Protein AF-0000000067995158 (afdb_homodimer)

Secondary structure (DSSP, 8-state):
----EEEEES-PPPHHHHHHHHHHTT-HHHHTSGGGHHHHHHTSSEEEEEEETTT--EEEEEEEEE-SSSEEEEEEEEE-GGGTTSSHHHHHHHHHHHHTTT-SEEEEEEE--GGGHHHHHHHHHTT-EEGGGGTEEEEEEE---/----EEEEES-PPPHHHHHHHHHHTT-HHHHTSGGGHHHHHHTSSEEEEEEETTT--EEEEEEEEE-SSSEEEEEEEEE-GGGTTSSHHHHHHHHHHHHTTT-SEEEEEEE--GGGHHHHHHHHHTT-EEGGGGTEEEEEEE---

Structure (mmCIF, N/CA/C/O backbone):
data_AF-0000000067995158-model_v1
#
loop_
_entity.id
_entity.type
_entity.pdbx_description
1 polymer 'N-acetyltransferase domain-containing protein'
#
loop_
_atom_site.group_PDB
_atom_site.id
_atom_site.type_symbol
_atom_site.label_atom_id
_atom_site.label_alt_id
_atom_site.label_comp_id
_atom_site.label_asym_id
_atom_site.label_entity_id
_atom_site.label_seq_id
_atom_site.pdbx_PDB_ins_code
_atom_site.Cartn_x
_atom_site.Cartn_y
_atom_site.Cartn_z
_atom_site.occupancy
_atom_site.B_iso_or_equiv
_atom_site.auth_seq_id
_atom_site.auth_comp_id
_atom_site.auth_asym_id
_atom_site.auth_atom_id
_atom_site.pdbx_PDB_model_num
ATOM 1 N N . MET A 1 1 ? -10.867 32.781 14.477 1 52.03 1 MET A N 1
ATOM 2 C CA . MET A 1 1 ? -10.844 33.219 13.086 1 52.03 1 MET A CA 1
ATOM 3 C C . MET A 1 1 ? -10.789 32.031 12.148 1 52.03 1 MET A C 1
ATOM 5 O O . MET A 1 1 ? -10.164 31 12.469 1 52.03 1 MET A O 1
ATOM 9 N N . ASN A 1 2 ? -11.719 31.734 11.227 1 70.12 2 ASN A N 1
ATOM 10 C CA . ASN A 1 2 ? -11.883 30.625 10.297 1 70.12 2 ASN A CA 1
ATOM 11 C C . ASN A 1 2 ? -10.672 30.469 9.383 1 70.12 2 ASN A C 1
ATOM 13 O O . ASN A 1 2 ? -10.445 31.297 8.508 1 70.12 2 ASN A O 1
ATOM 17 N N . THR A 1 3 ? -9.555 29.812 9.875 1 87.75 3 THR A N 1
ATOM 18 C CA . THR A 1 3 ? -8.359 29.625 9.047 1 87.75 3 THR A CA 1
ATOM 19 C C . THR A 1 3 ? -8.742 29.109 7.668 1 87.75 3 THR A C 1
ATOM 21 O O . THR A 1 3 ? -9.555 28.188 7.543 1 87.75 3 THR A O 1
A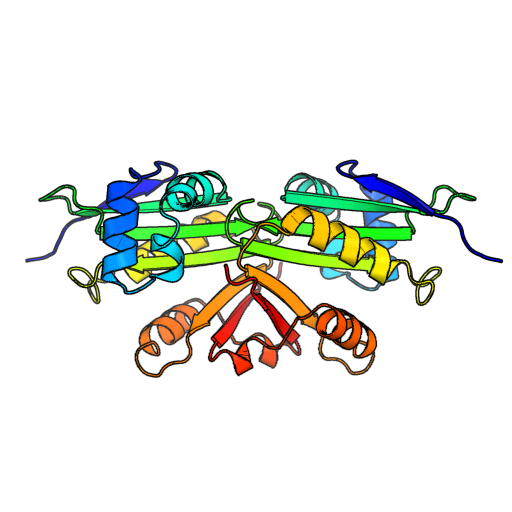TOM 24 N N . ALA A 1 4 ? -8.312 29.938 6.68 1 94.94 4 ALA A N 1
ATOM 25 C CA . ALA A 1 4 ? -8.578 29.562 5.297 1 94.94 4 ALA A CA 1
ATOM 26 C C . ALA A 1 4 ? -7.375 28.844 4.688 1 94.94 4 ALA A C 1
ATOM 28 O O . ALA A 1 4 ? -6.227 29.156 5.012 1 94.94 4 ALA A O 1
ATOM 29 N N . PHE A 1 5 ? -7.695 27.859 3.84 1 97.19 5 PHE A N 1
ATOM 30 C CA . PHE A 1 5 ? -6.637 27.047 3.25 1 97.19 5 PHE A CA 1
ATOM 31 C C . PHE A 1 5 ? -6.766 27.016 1.732 1 97.19 5 PHE A C 1
ATOM 33 O O . PHE A 1 5 ? -7.875 27.094 1.196 1 97.19 5 PHE A O 1
ATOM 40 N N . THR A 1 6 ? -5.668 26.938 1.057 1 97.69 6 THR A N 1
ATOM 41 C CA . THR A 1 6 ? -5.602 26.609 -0.365 1 97.69 6 THR A CA 1
ATOM 42 C C . THR A 1 6 ? -5.055 25.203 -0.577 1 97.69 6 THR A C 1
ATOM 44 O O . THR A 1 6 ? -4.078 24.812 0.063 1 97.69 6 THR A O 1
ATOM 47 N N . PHE A 1 7 ? -5.727 24.484 -1.508 1 98.06 7 PHE A N 1
ATOM 48 C CA . PHE A 1 7 ? -5.344 23.094 -1.748 1 98.06 7 PHE A CA 1
ATOM 49 C C . PHE A 1 7 ? -4.691 22.938 -3.117 1 98.06 7 PHE A C 1
ATOM 51 O O . PHE A 1 7 ? -5.086 23.609 -4.074 1 98.06 7 PHE A O 1
ATOM 58 N N . SER A 1 8 ? -3.691 22.125 -3.203 1 98 8 SER A N 1
ATOM 59 C CA . SER A 1 8 ? -3.084 21.75 -4.477 1 98 8 SER A CA 1
ATOM 60 C C . SER A 1 8 ? -2.85 20.25 -4.555 1 98 8 SER A C 1
ATOM 62 O O . SER A 1 8 ? -2.666 19.578 -3.529 1 98 8 SER A O 1
ATOM 64 N N . VAL A 1 9 ? -2.904 19.719 -5.789 1 97.88 9 VAL A N 1
ATOM 65 C CA . VAL A 1 9 ? -2.662 18.312 -6.051 1 97.88 9 VAL A CA 1
ATOM 66 C C . VAL A 1 9 ? -1.44 18.156 -6.953 1 97.88 9 VAL A C 1
ATOM 68 O O . VAL A 1 9 ? -1.33 18.828 -7.98 1 97.88 9 VAL A O 1
ATOM 71 N N . GLY A 1 10 ? -0.584 17.328 -6.48 1 96.56 10 GLY A N 1
ATOM 72 C CA . GLY A 1 10 ? 0.548 16.969 -7.324 1 96.56 10 GLY A CA 1
ATOM 73 C C . GLY A 1 10 ? 1.729 17.906 -7.156 1 96.56 10 GLY A C 1
ATOM 74 O O . GLY A 1 10 ? 2.807 17.656 -7.703 1 96.56 10 GLY A O 1
ATOM 75 N N . LEU A 1 11 ? 1.548 19.016 -6.449 1 96.56 11 LEU A N 1
ATOM 76 C CA . LEU A 1 11 ? 2.648 19.938 -6.188 1 96.56 11 LEU A CA 1
ATOM 77 C C . LEU A 1 11 ? 3.418 19.516 -4.938 1 96.56 11 LEU A C 1
ATOM 79 O O . LEU A 1 11 ? 2.906 19.641 -3.822 1 96.56 11 LEU A O 1
ATOM 83 N N . VAL A 1 12 ? 4.656 19.141 -5.137 1 98.44 12 VAL A N 1
ATOM 84 C CA . VAL A 1 12 ? 5.457 18.609 -4.039 1 98.44 12 VAL A CA 1
ATOM 85 C C . VAL A 1 12 ? 6.113 19.766 -3.271 1 98.44 12 VAL A C 1
ATOM 87 O O . VAL A 1 12 ? 6.824 20.578 -3.857 1 98.44 12 VAL A O 1
ATOM 90 N N . PRO A 1 13 ? 5.852 19.875 -1.996 1 98.5 13 PRO A N 1
ATOM 91 C CA . PRO A 1 13 ? 6.523 20.906 -1.199 1 98.5 13 PRO A CA 1
ATOM 92 C C . PRO A 1 13 ? 8.039 20.766 -1.198 1 98.5 13 PRO A C 1
ATOM 94 O O . PRO A 1 13 ? 8.562 19.703 -1.586 1 98.5 13 PRO A O 1
ATOM 97 N N . SER A 1 14 ? 8.711 21.797 -0.718 1 98.12 14 SER A N 1
ATOM 98 C CA . SER A 1 14 ? 10.164 21.719 -0.571 1 98.12 14 SER A CA 1
ATOM 99 C C . SER A 1 14 ? 10.555 20.75 0.536 1 98.12 14 SER A C 1
ATOM 101 O O . SER A 1 14 ? 9.734 20.406 1.392 1 98.12 14 SER A O 1
ATOM 103 N N . GLN A 1 15 ? 11.812 20.344 0.469 1 98.31 15 GLN A N 1
ATOM 104 C CA . GLN A 1 15 ? 12.305 19.438 1.502 1 98.31 15 GLN A CA 1
ATOM 105 C C . GLN A 1 15 ? 12.148 20.047 2.891 1 98.31 15 GLN A C 1
ATOM 107 O O . GLN A 1 15 ? 11.703 19.375 3.824 1 98.31 15 GLN A O 1
ATOM 112 N N . GLN A 1 16 ? 12.508 21.297 3.059 1 98.19 16 GLN A N 1
ATOM 113 C CA . GLN A 1 16 ? 12.445 21.938 4.363 1 98.19 16 GLN A CA 1
ATOM 114 C C . GLN A 1 16 ? 11.008 22.016 4.867 1 98.19 16 GLN A C 1
ATOM 116 O O . GLN A 1 16 ? 10.75 21.812 6.055 1 98.19 16 GLN A O 1
ATOM 121 N N . GLU A 1 17 ? 10.078 22.359 4.008 1 98.38 17 GLU A N 1
ATOM 122 C CA . GLU A 1 17 ? 8.672 22.391 4.402 1 98.38 17 GLU A CA 1
ATOM 123 C C . GLU A 1 17 ? 8.211 21.031 4.914 1 98.38 17 GLU A C 1
ATOM 125 O O . GLU A 1 17 ? 7.473 20.953 5.898 1 98.38 17 GLU A O 1
ATOM 130 N N . LEU A 1 18 ? 8.633 20.016 4.227 1 98.5 18 LEU A N 1
ATOM 131 C CA . LEU A 1 18 ? 8.258 18.672 4.625 1 98.5 18 LEU A CA 1
ATOM 132 C C . LEU A 1 18 ? 8.898 18.297 5.961 1 98.5 18 LEU A C 1
ATOM 134 O O . LEU A 1 18 ? 8.234 17.734 6.832 1 98.5 18 LEU A O 1
ATOM 138 N N . VAL A 1 19 ? 10.172 18.578 6.109 1 98.06 19 VAL A N 1
ATOM 139 C CA . VAL A 1 19 ? 10.844 18.328 7.379 1 98.06 19 VAL A CA 1
ATOM 140 C C . VAL A 1 19 ? 10.094 19.016 8.508 1 98.06 19 VAL A C 1
ATOM 142 O O . VAL A 1 19 ? 9.828 18.422 9.547 1 98.06 19 VAL A O 1
ATOM 145 N N . ASP A 1 20 ? 9.727 20.25 8.32 1 98 20 ASP A N 1
ATOM 146 C CA . ASP A 1 20 ? 9.023 21.031 9.336 1 98 20 ASP A CA 1
ATOM 147 C C . ASP A 1 20 ? 7.684 20.391 9.688 1 98 20 ASP A C 1
ATOM 149 O O . ASP A 1 20 ? 7.34 20.25 10.867 1 98 20 ASP A O 1
ATOM 153 N N . LEU A 1 21 ? 6.918 20.016 8.711 1 98.06 21 LEU A N 1
ATOM 154 C CA . LEU A 1 21 ? 5.598 19.438 8.938 1 98.06 21 LEU A CA 1
ATOM 155 C C . LEU A 1 21 ? 5.711 18.094 9.664 1 98.06 21 LEU A C 1
ATOM 157 O O . LEU A 1 21 ? 5.059 17.891 10.688 1 98.06 21 LEU A O 1
ATOM 161 N N . TYR A 1 22 ? 6.547 17.203 9.164 1 97.25 22 TYR A N 1
ATOM 162 C CA . TYR A 1 22 ? 6.688 15.883 9.766 1 97.25 22 TYR A CA 1
ATOM 163 C C . TYR A 1 22 ? 7.258 15.984 11.18 1 97.25 22 TYR A C 1
ATOM 165 O O . TYR A 1 22 ? 6.863 15.234 12.07 1 97.25 22 TYR A O 1
ATOM 173 N N . THR A 1 23 ? 8.195 16.906 11.391 1 96.88 23 THR A N 1
ATOM 174 C CA . THR A 1 23 ? 8.734 17.141 12.727 1 96.88 23 THR A CA 1
ATOM 175 C C . THR A 1 23 ? 7.633 17.609 13.672 1 96.88 23 THR A C 1
ATOM 177 O O . THR A 1 23 ? 7.57 17.188 14.828 1 96.88 23 THR A O 1
ATOM 180 N N . SER A 1 24 ? 6.777 18.453 13.195 1 96.19 24 SER A N 1
ATOM 181 C CA . SER A 1 24 ? 5.734 19.062 14.023 1 96.19 24 SER A CA 1
ATOM 182 C C . SER A 1 24 ? 4.812 18 14.609 1 96.19 24 SER A C 1
ATOM 184 O O . SER A 1 24 ? 4.18 18.219 15.648 1 96.19 24 SER A O 1
ATOM 186 N N . VAL A 1 25 ? 4.668 16.859 13.953 1 93.12 25 VAL A N 1
ATOM 187 C CA . VAL A 1 25 ? 3.775 15.805 14.438 1 93.12 25 VAL A CA 1
ATOM 188 C C . VAL A 1 25 ? 4.59 14.68 15.07 1 93.12 25 VAL A C 1
ATOM 190 O O . VAL A 1 25 ? 4.055 13.617 15.383 1 93.12 25 VAL A O 1
ATOM 193 N N . GLY A 1 26 ? 5.879 14.797 15.148 1 91.88 26 GLY A N 1
ATOM 194 C CA . GLY A 1 26 ? 6.742 13.875 15.859 1 91.88 26 GLY A CA 1
ATOM 195 C C . GLY A 1 26 ? 7.145 12.664 15.031 1 91.88 26 GLY A C 1
ATOM 196 O O . GLY A 1 26 ? 7.461 11.609 15.578 1 91.88 26 GLY A O 1
ATOM 197 N N . TRP A 1 27 ? 7.094 12.719 13.773 1 90.81 27 TRP A N 1
ATOM 198 C CA . TRP A 1 27 ? 7.43 11.602 12.898 1 90.81 27 TRP A CA 1
ATOM 199 C C . TRP A 1 27 ? 8.906 11.609 12.531 1 90.81 27 TRP A C 1
ATOM 201 O O . TRP A 1 27 ? 9.266 11.703 11.359 1 90.81 27 TRP A O 1
ATOM 211 N N . SER A 1 28 ? 9.742 11.359 13.453 1 88.5 28 SER A N 1
A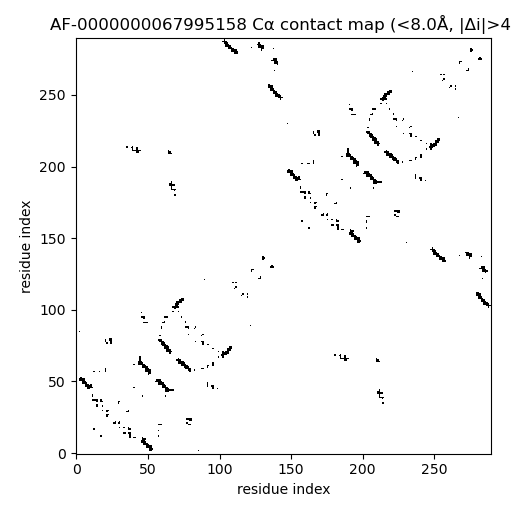TOM 212 C CA . SER A 1 28 ? 11.195 11.508 13.375 1 88.5 28 SER A CA 1
ATOM 213 C C . SER A 1 28 ? 11.805 10.438 12.469 1 88.5 28 SER A C 1
ATOM 215 O O . SER A 1 28 ? 12.859 10.648 11.875 1 88.5 28 SER A O 1
ATOM 217 N N . ALA A 1 29 ? 11.164 9.312 12.43 1 82.94 29 ALA A N 1
ATOM 218 C CA . ALA A 1 29 ? 11.664 8.273 11.531 1 82.94 29 ALA A CA 1
ATOM 219 C C . ALA A 1 29 ? 11.812 8.805 10.102 1 82.94 29 ALA A C 1
ATOM 221 O O . ALA A 1 29 ? 12.711 8.391 9.367 1 82.94 29 ALA A O 1
ATOM 222 N N . TYR A 1 30 ? 10.922 9.695 9.742 1 88.69 30 TYR A N 1
ATOM 223 C CA . TYR A 1 30 ? 10.969 10.328 8.43 1 88.69 30 TYR A CA 1
ATOM 224 C C . TYR A 1 30 ? 12.023 11.438 8.398 1 88.69 30 TYR A C 1
ATOM 226 O O . TYR A 1 30 ? 12.805 11.523 7.453 1 88.69 30 TYR A O 1
ATOM 234 N N . THR A 1 31 ? 12.07 12.188 9.391 1 92.12 31 THR A N 1
ATOM 235 C CA . THR A 1 31 ? 12.891 13.391 9.352 1 92.12 31 THR A CA 1
ATOM 236 C C . THR A 1 31 ? 14.359 13.062 9.625 1 92.12 31 THR A C 1
ATOM 238 O O . THR A 1 31 ? 15.242 13.875 9.359 1 92.12 31 THR A O 1
ATOM 241 N N . ASN A 1 32 ? 14.617 11.859 10.102 1 90.94 32 ASN A N 1
ATOM 242 C CA . ASN A 1 32 ? 15.992 11.383 10.227 1 90.94 32 ASN A CA 1
ATOM 243 C C . ASN A 1 32 ? 16.625 11.148 8.859 1 90.94 32 ASN A C 1
ATOM 245 O O . ASN A 1 32 ? 17.859 11.062 8.75 1 90.94 32 ASN A O 1
ATOM 249 N N . HIS A 1 33 ? 15.891 11.086 7.82 1 91.31 33 HIS A N 1
ATOM 250 C CA . HIS A 1 33 ? 16.344 10.969 6.438 1 91.31 33 HIS A CA 1
ATOM 251 C C . HIS A 1 33 ? 15.633 11.977 5.539 1 91.31 33 HIS A C 1
ATOM 253 O O . HIS A 1 33 ? 14.906 11.594 4.625 1 91.31 33 HIS A O 1
ATOM 259 N N . PRO A 1 34 ? 15.922 13.219 5.793 1 94.88 34 PRO A N 1
ATOM 260 C CA . PRO A 1 34 ? 15.18 14.281 5.109 1 94.88 34 PRO A CA 1
ATOM 261 C C . PRO A 1 34 ? 15.289 14.203 3.59 1 94.88 34 PRO A C 1
ATOM 263 O O . PRO A 1 34 ? 14.391 14.656 2.875 1 94.88 34 PRO A O 1
ATOM 266 N N . GLU A 1 35 ? 16.391 13.539 3.098 1 95.12 35 GLU A N 1
ATOM 267 C CA . GLU A 1 35 ? 16.609 13.445 1.656 1 95.12 35 GLU A CA 1
ATOM 268 C C . GLU A 1 35 ? 15.562 12.562 0.997 1 95.12 35 GLU A C 1
ATOM 270 O O . GLU A 1 35 ? 15.367 12.617 -0.218 1 95.12 35 GLU A O 1
ATOM 275 N N . ALA A 1 36 ? 14.852 11.781 1.743 1 94.56 36 ALA A N 1
ATOM 276 C CA . ALA A 1 36 ? 13.867 10.836 1.21 1 94.56 36 ALA A CA 1
ATOM 277 C C . ALA A 1 36 ? 12.492 11.492 1.085 1 94.56 36 ALA A C 1
ATOM 279 O O . ALA A 1 36 ? 11.617 10.977 0.39 1 94.56 36 ALA A O 1
ATOM 280 N N . LEU A 1 37 ? 12.258 12.625 1.705 1 97 37 LEU A N 1
ATOM 281 C CA . LEU A 1 37 ? 10.922 13.188 1.865 1 97 37 LEU A CA 1
ATOM 282 C C . LEU A 1 37 ? 10.367 13.656 0.527 1 97 37 LEU A C 1
ATOM 284 O O . LEU A 1 37 ? 9.219 13.359 0.183 1 97 37 LEU A O 1
ATOM 288 N N . VAL A 1 38 ? 11.133 14.383 -0.221 1 97.94 38 VAL A N 1
ATOM 289 C CA . VAL A 1 38 ? 10.648 14.859 -1.512 1 97.94 38 VAL A CA 1
ATOM 290 C C . VAL A 1 38 ? 10.438 13.68 -2.459 1 97.94 38 VAL A C 1
ATOM 292 O O . VAL A 1 38 ? 9.375 13.547 -3.062 1 97.94 38 VAL A O 1
ATOM 295 N N . PRO A 1 39 ? 11.414 12.719 -2.535 1 96.69 39 PRO A N 1
ATOM 296 C CA . PRO A 1 39 ? 11.227 11.578 -3.432 1 96.69 39 PRO A CA 1
ATOM 297 C C . PRO A 1 39 ? 10.023 10.727 -3.051 1 96.69 39 PRO A C 1
ATOM 299 O O . PRO A 1 39 ? 9.328 10.203 -3.926 1 96.69 39 PRO A O 1
ATOM 302 N N . MET A 1 40 ? 9.766 10.539 -1.788 1 96.12 40 MET A N 1
ATOM 303 C CA . MET A 1 40 ? 8.625 9.711 -1.414 1 96.12 40 MET A CA 1
ATOM 304 C C . MET A 1 40 ? 7.312 10.375 -1.816 1 96.12 40 MET A C 1
ATOM 306 O O . MET A 1 40 ? 6.363 9.703 -2.215 1 96.12 40 MET A O 1
ATOM 310 N N . CYS A 1 41 ? 7.27 11.711 -1.716 1 97.75 41 CYS A N 1
ATOM 311 C CA . CYS A 1 41 ? 6.09 12.453 -2.146 1 97.75 41 CYS A CA 1
ATOM 312 C C . CYS A 1 41 ? 5.93 12.391 -3.66 1 97.75 41 CYS A C 1
ATOM 314 O O . CYS A 1 41 ? 4.824 12.172 -4.16 1 97.75 41 CYS A O 1
ATOM 316 N N . THR A 1 42 ? 7.031 12.531 -4.363 1 97.25 42 THR A N 1
ATOM 317 C CA . THR A 1 42 ? 7.027 12.477 -5.82 1 97.25 42 THR A CA 1
ATOM 318 C C . THR A 1 42 ? 6.609 11.094 -6.309 1 97.25 42 THR A C 1
ATOM 320 O O . THR A 1 42 ? 5.91 10.969 -7.316 1 97.25 42 THR A O 1
ATOM 323 N N . GLY A 1 43 ? 7.027 10.062 -5.605 1 95.56 43 GLY A N 1
ATOM 324 C CA . GLY A 1 43 ? 6.754 8.688 -5.992 1 95.56 43 GLY A CA 1
ATOM 325 C C . GLY A 1 43 ? 5.371 8.219 -5.586 1 95.56 43 GLY A C 1
ATOM 326 O O . GLY A 1 43 ? 4.984 7.086 -5.875 1 95.56 43 GLY A O 1
ATOM 327 N N . SER A 1 44 ? 4.594 9.086 -4.98 1 96.69 44 SER A N 1
ATOM 328 C CA . SER A 1 44 ? 3.234 8.742 -4.574 1 96.69 44 SER A CA 1
ATOM 329 C C . SER A 1 44 ? 2.279 8.758 -5.766 1 96.69 44 SER A C 1
ATOM 331 O O . SER A 1 44 ? 2.494 9.5 -6.727 1 96.69 44 SER A O 1
ATOM 333 N N . LEU A 1 45 ? 1.275 7.91 -5.738 1 95.75 45 LEU A N 1
ATOM 334 C CA . LEU A 1 45 ? 0.215 7.914 -6.738 1 95.75 45 LEU A CA 1
ATOM 335 C C . LEU A 1 45 ? -0.614 9.188 -6.652 1 95.75 45 LEU A C 1
ATOM 337 O O . LEU A 1 45 ? -1.068 9.711 -7.676 1 95.75 45 LEU A O 1
ATOM 341 N N . TYR A 1 46 ? -0.85 9.641 -5.484 1 97.19 46 TYR A N 1
ATOM 342 C CA . TYR A 1 46 ? -1.631 10.844 -5.203 1 97.19 46 TYR A CA 1
ATOM 343 C C . TYR A 1 46 ? -1.006 11.648 -4.066 1 97.19 46 TYR A C 1
ATOM 345 O O . TYR A 1 46 ? -0.557 11.078 -3.07 1 97.19 46 TYR A O 1
ATOM 353 N N . LEU A 1 47 ? -0.902 12.93 -4.238 1 98.5 47 LEU A N 1
ATOM 354 C CA . LEU A 1 47 ? -0.458 13.867 -3.211 1 98.5 47 LEU A CA 1
ATOM 355 C C . LEU A 1 47 ? -1.301 15.133 -3.23 1 98.5 47 LEU A C 1
ATOM 357 O O . LEU A 1 47 ? -1.427 15.781 -4.27 1 98.5 47 LEU A O 1
ATOM 361 N N . ALA A 1 48 ? -1.914 15.438 -2.141 1 98.56 48 ALA A N 1
ATOM 362 C CA . ALA A 1 48 ? -2.572 16.734 -1.945 1 98.56 48 ALA A CA 1
ATOM 363 C C . ALA A 1 48 ? -2.004 17.453 -0.731 1 98.56 48 ALA A C 1
ATOM 365 O O . ALA A 1 48 ? -1.713 16.828 0.293 1 98.56 48 ALA A O 1
ATOM 366 N N . VAL A 1 49 ? -1.825 18.734 -0.89 1 98.56 49 VAL A N 1
ATOM 367 C CA . VAL A 1 49 ? -1.302 19.531 0.212 1 98.56 49 VAL A CA 1
ATOM 368 C C . VAL A 1 49 ? -2.227 20.719 0.472 1 98.56 49 VAL A C 1
ATOM 370 O O . VAL A 1 49 ? -2.955 21.156 -0.423 1 98.56 49 VAL A O 1
ATOM 373 N N . ALA A 1 50 ? -2.254 21.125 1.697 1 98.5 50 ALA A N 1
ATOM 374 C CA . ALA A 1 50 ? -2.977 22.328 2.119 1 98.5 50 ALA A CA 1
ATOM 375 C C . ALA A 1 50 ? -2.02 23.375 2.68 1 98.5 50 ALA A C 1
ATOM 377 O O . ALA A 1 50 ? -1.152 23.047 3.498 1 98.5 50 ALA A O 1
ATOM 378 N N . ARG A 1 51 ? -2.182 24.594 2.246 1 98.25 51 ARG A N 1
ATOM 379 C CA . ARG A 1 51 ? -1.434 25.719 2.775 1 98.25 51 ARG A CA 1
ATOM 380 C C . ARG A 1 51 ? -2.371 26.75 3.395 1 98.25 51 ARG A C 1
ATOM 382 O O . ARG A 1 51 ? -3.451 27.016 2.861 1 98.25 51 ARG A O 1
ATOM 389 N N . GLU A 1 52 ? -1.91 27.25 4.477 1 97.56 52 GLU A N 1
ATOM 390 C CA . GLU A 1 52 ? -2.66 28.344 5.074 1 97.56 52 GLU A CA 1
ATOM 391 C C . GLU A 1 52 ? -2.639 29.578 4.18 1 97.56 52 GLU A C 1
ATOM 393 O O . GLU A 1 52 ? -1.571 30.031 3.75 1 97.56 52 GLU A O 1
ATOM 398 N N . ASP A 1 53 ? -3.824 30.188 3.996 1 96.44 53 ASP A N 1
ATOM 399 C CA . ASP A 1 53 ? -3.93 31.312 3.064 1 96.44 53 ASP A CA 1
ATOM 400 C C . ASP A 1 53 ? -3.113 32.5 3.547 1 96.44 53 ASP A C 1
ATOM 402 O O . ASP A 1 53 ? -2.412 33.156 2.76 1 96.44 53 ASP A O 1
ATOM 406 N N . ALA A 1 54 ? -3.178 32.75 4.777 1 95.56 54 ALA A N 1
ATOM 407 C CA . ALA A 1 54 ? -2.604 33.969 5.34 1 95.56 54 ALA A CA 1
ATOM 408 C C . ALA A 1 54 ? -1.079 33.938 5.305 1 95.56 54 ALA A C 1
ATOM 410 O O . ALA A 1 54 ? -0.428 34.938 5.086 1 95.56 54 ALA A O 1
ATOM 411 N N . THR A 1 55 ? -0.411 32.812 5.438 1 95.56 55 THR A N 1
ATOM 412 C CA . THR A 1 55 ? 1.029 32.719 5.652 1 95.56 55 THR A CA 1
ATOM 413 C C . THR A 1 55 ? 1.697 31.906 4.543 1 95.56 55 THR A C 1
ATOM 415 O O . THR A 1 55 ? 2.916 31.984 4.367 1 95.56 55 THR A O 1
ATOM 418 N N . GLY A 1 56 ? 0.917 31.078 3.875 1 96.5 56 GLY A N 1
ATOM 419 C CA . GLY A 1 56 ? 1.493 30.188 2.889 1 96.5 56 GLY A CA 1
ATOM 420 C C . GLY A 1 56 ? 2.133 28.953 3.506 1 96.5 56 GLY A C 1
ATOM 421 O O . GLY A 1 56 ? 2.646 28.094 2.791 1 96.5 56 GLY A O 1
ATOM 422 N N . ARG A 1 57 ? 1.991 28.828 4.805 1 96.94 57 ARG A N 1
ATOM 423 C CA . ARG A 1 57 ? 2.6 27.719 5.527 1 96.94 57 ARG A CA 1
ATOM 424 C C . ARG A 1 57 ? 1.938 26.391 5.156 1 96.94 57 ARG A C 1
ATOM 426 O O . ARG A 1 57 ? 0.713 26.312 5.035 1 96.94 57 ARG A O 1
ATOM 433 N N . LEU A 1 58 ? 2.84 25.375 4.953 1 98.19 58 LEU A N 1
ATOM 434 C CA . LEU A 1 58 ? 2.314 24.031 4.738 1 98.19 58 LEU A CA 1
ATOM 435 C C . LEU A 1 58 ? 1.563 23.531 5.973 1 98.19 58 LEU A C 1
ATOM 437 O O . LEU A 1 58 ? 2.172 23.281 7.016 1 98.19 58 LEU A O 1
ATOM 441 N N . ALA A 1 59 ? 0.25 23.406 5.871 1 98.19 59 ALA A N 1
ATOM 442 C CA . ALA A 1 59 ? -0.611 23.078 7.008 1 98.19 59 ALA A CA 1
ATOM 443 C C . ALA A 1 59 ? -0.833 21.578 7.121 1 98.19 59 ALA A C 1
ATOM 445 O O . ALA A 1 59 ? -1.058 21.047 8.219 1 98.19 59 ALA A O 1
ATOM 446 N N . GLY A 1 60 ? -0.831 20.875 6.043 1 98.38 60 GLY A N 1
ATOM 447 C CA . GLY A 1 60 ? -1.062 19.438 6.059 1 98.38 60 GLY A CA 1
ATOM 448 C C . GLY A 1 60 ? -0.913 18.797 4.695 1 98.38 60 GLY A C 1
ATOM 449 O O . GLY A 1 60 ? -0.803 19.484 3.684 1 98.38 60 GLY A O 1
ATOM 450 N N . LEU A 1 61 ? -0.854 17.484 4.703 1 98.31 61 LEU A N 1
ATOM 451 C CA . LEU A 1 61 ? -0.823 16.766 3.441 1 98.31 61 LEU A CA 1
ATOM 452 C C . LEU A 1 61 ? -1.435 15.375 3.602 1 98.31 61 LEU A C 1
ATOM 454 O O . LEU A 1 61 ? -1.633 14.898 4.723 1 98.31 61 LEU A O 1
ATOM 458 N N . VAL A 1 62 ? -1.866 14.844 2.473 1 98.12 62 VAL A N 1
ATOM 459 C CA . VAL A 1 62 ? -2.244 13.438 2.352 1 98.12 62 VAL A CA 1
ATOM 460 C C . VAL A 1 62 ? -1.569 12.82 1.126 1 98.12 62 VAL A C 1
ATOM 462 O O . VAL A 1 62 ? -1.448 13.477 0.086 1 98.12 62 VAL A O 1
ATOM 465 N N . ARG A 1 63 ? -1.068 11.664 1.271 1 97.5 63 ARG A N 1
ATOM 466 C CA . ARG A 1 63 ? -0.556 10.961 0.101 1 97.5 63 ARG A CA 1
ATOM 467 C C . ARG A 1 63 ? -1.035 9.516 0.082 1 97.5 63 ARG A C 1
ATOM 469 O O . ARG A 1 63 ? -1.337 8.938 1.131 1 97.5 63 ARG A O 1
ATOM 476 N N . ALA A 1 64 ? -1.16 8.992 -1.1 1 97.31 64 ALA A N 1
ATOM 477 C CA . ALA A 1 64 ? -1.572 7.613 -1.326 1 97.31 64 ALA A CA 1
ATOM 478 C C . ALA A 1 64 ? -0.65 6.922 -2.326 1 97.31 64 ALA A C 1
ATOM 480 O O . ALA A 1 64 ? -0.072 7.574 -3.199 1 97.31 64 ALA A O 1
ATOM 481 N N . VAL A 1 65 ? -0.46 5.656 -2.104 1 96.56 65 VAL A N 1
ATOM 482 C CA . VAL A 1 65 ? 0.255 4.809 -3.051 1 96.56 65 VAL A CA 1
ATOM 483 C C . VAL A 1 65 ? -0.653 3.668 -3.51 1 96.56 65 VAL A C 1
ATOM 485 O O . VAL A 1 65 ? -1.693 3.41 -2.902 1 96.56 65 VAL A O 1
ATOM 488 N N . GLY A 1 66 ? -0.292 3.01 -4.645 1 96.44 66 GLY A N 1
ATOM 489 C CA . GLY A 1 66 ? -1.109 1.962 -5.234 1 96.44 66 GLY A CA 1
ATOM 490 C C . GLY A 1 66 ? -0.787 1.706 -6.695 1 96.44 66 GLY A C 1
ATOM 491 O O . GLY A 1 66 ? 0.273 2.105 -7.18 1 96.44 66 GLY A O 1
ATOM 492 N N . ASP A 1 67 ? -1.673 0.962 -7.332 1 95.56 67 ASP A N 1
ATOM 493 C CA . ASP A 1 67 ? -1.454 0.635 -8.734 1 95.56 67 ASP A CA 1
ATOM 494 C C . ASP A 1 67 ? -2.322 1.502 -9.641 1 95.56 67 ASP A C 1
ATOM 496 O O . ASP A 1 67 ? -2.27 1.376 -10.867 1 95.56 67 ASP A O 1
ATOM 500 N N . GLY A 1 68 ? -3.158 2.389 -9.023 1 93.31 68 GLY A N 1
ATOM 501 C CA . GLY A 1 68 ? -4.02 3.297 -9.766 1 93.31 68 GLY A CA 1
ATOM 502 C C . GLY A 1 68 ? -5.238 2.613 -10.352 1 93.31 68 GLY A C 1
ATOM 503 O O . GLY A 1 68 ? -6 3.229 -11.102 1 93.31 68 GLY A O 1
ATOM 504 N N . VAL A 1 69 ? -5.48 1.302 -9.992 1 93.5 69 VAL A N 1
ATOM 505 C CA . VAL A 1 69 ? -6.547 0.539 -10.633 1 93.5 69 VAL A CA 1
ATOM 506 C C . VAL A 1 69 ? -7.324 -0.251 -9.578 1 93.5 69 VAL A C 1
ATOM 508 O O . VAL A 1 69 ? -8.516 -0.008 -9.367 1 93.5 69 VAL A O 1
ATOM 511 N N . SER A 1 70 ? -6.672 -1.062 -8.836 1 92.06 70 SER A N 1
ATOM 512 C CA . SER A 1 70 ? -7.387 -2.047 -8.031 1 92.06 70 SER A CA 1
ATOM 513 C C . SER A 1 70 ? -7.176 -1.802 -6.539 1 92.06 70 SER A C 1
ATOM 515 O O . SER A 1 70 ? -7.969 -2.258 -5.711 1 92.06 70 SER A O 1
ATOM 517 N N . ILE A 1 71 ? -6.098 -1.104 -6.164 1 94.06 71 ILE A N 1
ATOM 518 C CA . ILE A 1 71 ? -5.762 -0.985 -4.75 1 94.06 71 ILE A CA 1
ATOM 519 C C . ILE A 1 71 ? -5.102 0.366 -4.488 1 94.06 71 ILE A C 1
ATOM 521 O O . ILE A 1 71 ? -4.332 0.858 -5.316 1 94.06 71 ILE A O 1
ATOM 525 N N . SER A 1 72 ? -5.402 0.943 -3.379 1 95.88 72 SER A N 1
ATOM 526 C CA . SER A 1 72 ? -4.758 2.158 -2.889 1 95.88 72 SER A CA 1
ATOM 527 C C . SER A 1 72 ? -4.508 2.082 -1.387 1 95.88 72 SER A C 1
ATOM 529 O O . SER A 1 72 ? -5.289 1.48 -0.649 1 95.88 72 SER A O 1
ATOM 531 N N . TYR A 1 73 ? -3.432 2.637 -0.991 1 96.44 73 TYR A N 1
ATOM 532 C CA . TYR A 1 73 ? -3.08 2.791 0.416 1 96.44 73 TYR A CA 1
ATOM 533 C C . TYR A 1 73 ? -2.908 4.262 0.777 1 96.44 73 TYR A C 1
ATOM 535 O O . TYR A 1 73 ? -2.07 4.957 0.197 1 96.44 73 TYR A O 1
ATOM 543 N N . ILE A 1 74 ? -3.75 4.656 1.688 1 96.38 74 ILE A N 1
ATOM 544 C CA . ILE A 1 74 ? -3.467 5.961 2.271 1 96.38 74 ILE A CA 1
ATOM 545 C C . ILE A 1 74 ? -2.26 5.863 3.201 1 96.38 74 ILE A C 1
ATOM 547 O O . ILE A 1 74 ? -2.326 5.215 4.246 1 96.38 74 ILE A O 1
ATOM 551 N N . GLN A 1 75 ? -1.194 6.395 2.852 1 94.62 75 GLN A N 1
ATOM 552 C CA . GLN A 1 75 ? 0.068 6.18 3.551 1 94.62 75 GLN A CA 1
ATOM 553 C C . GLN A 1 75 ? 0.288 7.242 4.625 1 94.62 75 GLN A C 1
ATOM 555 O O . GLN A 1 75 ? 0.695 6.922 5.746 1 94.62 75 GLN A O 1
ATOM 560 N N . ASP A 1 76 ? 0.134 8.516 4.312 1 95.38 76 ASP A N 1
ATOM 561 C CA . ASP A 1 76 ? 0.315 9.609 5.258 1 95.38 76 ASP A CA 1
ATOM 562 C C . ASP A 1 76 ? -0.859 10.586 5.199 1 95.38 76 ASP A C 1
ATOM 564 O O . ASP A 1 76 ? -1.27 11.008 4.117 1 95.38 76 ASP A O 1
ATOM 568 N N . LEU A 1 77 ? -1.372 10.828 6.309 1 96.12 77 LEU A N 1
ATOM 569 C CA . LEU A 1 77 ? -2.273 11.945 6.574 1 96.12 77 LEU A CA 1
ATOM 570 C C . LEU A 1 77 ? -1.844 12.703 7.824 1 96.12 77 LEU A C 1
ATOM 572 O O . LEU A 1 77 ? -1.958 12.188 8.938 1 96.12 77 LEU A O 1
ATOM 576 N N . LEU A 1 78 ? -1.306 13.914 7.574 1 95 78 LEU A N 1
ATOM 577 C CA . LEU A 1 78 ? -0.838 14.641 8.75 1 95 78 LEU A CA 1
ATOM 578 C C . LEU A 1 78 ? -1.149 16.125 8.625 1 95 78 LEU A C 1
ATOM 580 O O . LEU A 1 78 ? -1.111 16.688 7.523 1 95 78 LEU A O 1
ATOM 584 N N . ILE A 1 79 ? -1.499 16.625 9.75 1 96.31 79 ILE A N 1
ATOM 585 C CA . ILE A 1 79 ? -1.863 18.031 9.906 1 96.31 79 ILE A CA 1
ATOM 586 C C . ILE A 1 79 ? -0.979 18.688 10.969 1 96.31 79 ILE A C 1
ATOM 588 O O . ILE A 1 79 ? -0.823 18.141 12.062 1 96.31 79 ILE A O 1
ATOM 592 N N . ASN A 1 80 ? -0.374 19.781 10.594 1 97.12 80 ASN A N 1
ATOM 593 C CA . ASN A 1 80 ? 0.323 20.578 11.609 1 97.12 80 ASN A CA 1
ATOM 594 C C . ASN A 1 80 ? -0.55 20.812 12.836 1 97.12 80 ASN A C 1
ATOM 596 O O . ASN A 1 80 ? -1.723 21.172 12.711 1 97.12 80 ASN A O 1
ATOM 600 N N . PRO A 1 81 ? 0.014 20.609 14.023 1 95.69 81 PRO A N 1
ATOM 601 C CA . PRO A 1 81 ? -0.767 20.734 15.258 1 95.69 81 PRO A CA 1
ATOM 602 C C . PRO A 1 81 ? -1.478 22.078 15.375 1 95.69 81 PRO A C 1
ATOM 604 O O . PRO A 1 81 ? -2.578 22.156 15.922 1 95.69 81 PRO A O 1
ATOM 607 N N . ASP A 1 82 ? -0.949 23.109 14.805 1 95.25 82 ASP A N 1
ATOM 608 C CA . ASP A 1 82 ? -1.538 24.438 14.859 1 95.25 82 ASP A CA 1
ATOM 609 C C . ASP A 1 82 ? -2.861 24.484 14.102 1 95.25 82 ASP A C 1
ATOM 611 O O . ASP A 1 82 ? -3.654 25.406 14.289 1 95.25 82 ASP A O 1
ATOM 615 N N . PHE A 1 83 ? -3.098 23.5 13.273 1 94.81 83 PHE A N 1
ATOM 616 C CA . PHE A 1 83 ? -4.266 23.547 12.398 1 94.81 83 PHE A CA 1
ATOM 617 C C . PHE A 1 83 ? -5.141 22.328 12.602 1 94.81 83 PHE A C 1
ATOM 619 O O . PHE A 1 83 ? -5.988 22.016 11.758 1 94.81 83 PHE A O 1
ATOM 626 N N . GLN A 1 84 ? -4.898 21.516 13.594 1 90 84 GLN A N 1
ATOM 627 C CA . GLN A 1 84 ? -5.699 20.312 13.859 1 90 84 GLN A CA 1
ATOM 628 C C . GLN A 1 84 ? -7.066 20.688 14.422 1 90 84 GLN A C 1
ATOM 630 O O . GLN A 1 84 ? -7.285 21.828 14.836 1 90 84 GLN A O 1
ATOM 635 N N . LYS A 1 85 ? -8.062 19.859 14.266 1 86.31 85 LYS A N 1
ATOM 636 C CA . LYS A 1 85 ? -9.438 20.031 14.742 1 86.31 85 LYS A CA 1
ATOM 637 C C . LYS A 1 85 ? -10.133 21.188 14.016 1 86.31 85 LYS A C 1
ATOM 639 O O . LYS A 1 85 ? -10.961 21.875 14.602 1 86.31 85 LYS A O 1
ATOM 644 N N . SER A 1 86 ? -9.633 21.453 12.867 1 87 86 SER A N 1
ATOM 645 C CA . SER A 1 86 ? -10.219 22.484 12.023 1 87 86 SER A CA 1
ATOM 646 C C . SER A 1 86 ? -11.023 21.891 10.883 1 87 86 SER A C 1
ATOM 648 O O . SER A 1 86 ? -11.602 22.609 10.07 1 87 86 SER A O 1
ATOM 650 N N . GLY A 1 87 ? -10.969 20.562 10.805 1 92.19 87 GLY A N 1
ATOM 651 C CA . GLY A 1 87 ? -11.617 19.906 9.688 1 92.19 87 GLY A CA 1
ATOM 652 C C . GLY A 1 87 ? -10.695 19.672 8.508 1 92.19 87 GLY A C 1
ATOM 653 O O . GLY A 1 87 ? -11.086 19.047 7.52 1 92.19 87 GLY A O 1
ATOM 654 N N . LEU A 1 88 ? -9.516 20.141 8.609 1 94.62 88 LEU A N 1
ATOM 655 C CA . LEU A 1 88 ? -8.539 20.047 7.527 1 94.62 88 LEU A CA 1
ATOM 656 C C . LEU A 1 88 ? -8.203 18.594 7.211 1 94.62 88 LEU A C 1
ATOM 658 O O . LEU A 1 88 ? -8.125 18.219 6.043 1 94.62 88 LEU A O 1
ATOM 662 N N . GLY A 1 89 ? -8.031 17.797 8.219 1 95 89 GLY A N 1
ATOM 663 C CA . GLY A 1 89 ? -7.762 16.375 8.023 1 95 89 GLY A CA 1
ATOM 664 C C . GLY A 1 89 ? -8.867 15.656 7.266 1 95 89 GLY A C 1
ATOM 665 O O . GLY A 1 89 ? -8.594 14.883 6.352 1 95 89 GLY A O 1
ATOM 666 N N . SER A 1 90 ? -10.07 15.977 7.656 1 95.56 90 SER A N 1
ATOM 667 C CA . SER A 1 90 ? -11.227 15.398 6.992 1 95.56 90 SER A CA 1
ATOM 668 C C . SER A 1 90 ? -11.273 15.781 5.516 1 95.56 90 SER A C 1
ATOM 670 O O . SER A 1 90 ? -11.539 14.938 4.656 1 95.56 90 SER A O 1
ATOM 672 N N . ARG A 1 91 ? -11.047 16.984 5.246 1 96.5 91 ARG A N 1
ATOM 673 C CA . ARG A 1 91 ? -11.078 17.469 3.871 1 96.5 91 ARG A CA 1
ATOM 674 C C . ARG A 1 91 ? -9.992 16.797 3.031 1 96.5 91 ARG A C 1
ATOM 676 O O . ARG A 1 91 ? -10.25 16.359 1.907 1 96.5 91 ARG A O 1
ATOM 683 N N . LEU A 1 92 ? -8.797 16.734 3.533 1 97.38 92 LEU A N 1
ATOM 684 C CA . LEU A 1 92 ? -7.695 16.109 2.82 1 97.38 92 LEU A CA 1
ATOM 685 C C . LEU A 1 92 ? -7.984 14.625 2.584 1 97.38 92 LEU A C 1
ATOM 687 O O . LEU A 1 92 ? -7.727 14.102 1.495 1 97.38 92 LEU A O 1
ATOM 691 N N . LEU A 1 93 ? -8.516 13.977 3.592 1 96.31 93 LEU A N 1
ATOM 692 C CA . LEU A 1 93 ? -8.883 12.57 3.438 1 96.31 93 LEU A CA 1
ATOM 693 C C . LEU A 1 93 ? -9.938 12.398 2.348 1 96.31 93 LEU A C 1
ATOM 695 O O . LEU A 1 93 ? -9.82 11.523 1.494 1 96.31 93 LEU A O 1
ATOM 699 N N . ASP A 1 94 ? -10.93 13.227 2.355 1 96.44 94 ASP A N 1
ATOM 700 C CA . ASP A 1 94 ? -11.984 13.156 1.351 1 96.44 94 ASP A CA 1
ATOM 701 C C . ASP A 1 94 ? -11.422 13.352 -0.055 1 96.44 94 ASP A C 1
ATOM 703 O O . ASP A 1 94 ? -11.828 12.664 -0.995 1 96.44 94 ASP A O 1
ATOM 707 N N . MET A 1 95 ? -10.547 14.297 -0.195 1 96.81 95 MET A N 1
ATOM 708 C CA . MET A 1 95 ? -9.898 14.516 -1.484 1 96.81 95 MET A CA 1
ATOM 709 C C . MET A 1 95 ? -9.172 13.258 -1.954 1 96.81 95 MET A C 1
ATOM 711 O O . MET A 1 95 ? -9.273 12.883 -3.123 1 96.81 95 MET A O 1
ATOM 715 N N . ALA A 1 96 ? -8.43 12.617 -1.059 1 96.19 96 ALA A N 1
ATOM 716 C CA . ALA A 1 96 ? -7.707 11.398 -1.403 1 96.19 96 ALA A CA 1
ATOM 717 C C . ALA A 1 96 ? -8.672 10.281 -1.796 1 96.19 96 ALA A C 1
ATOM 719 O O . ALA A 1 96 ? -8.469 9.602 -2.801 1 96.19 96 ALA A O 1
ATOM 720 N N . LEU A 1 97 ? -9.75 10.133 -1.022 1 94.44 97 LEU A N 1
ATOM 721 C CA . LEU A 1 97 ? -10.727 9.078 -1.277 1 94.44 97 LEU A CA 1
ATOM 722 C C . LEU A 1 97 ? -11.445 9.312 -2.598 1 94.44 97 LEU A C 1
ATOM 724 O O . LEU A 1 97 ? -11.758 8.367 -3.32 1 94.44 97 LEU A O 1
ATOM 728 N N . ASP A 1 98 ? -11.68 10.547 -2.904 1 93.69 98 ASP A N 1
ATOM 729 C CA . ASP A 1 98 ? -12.305 10.883 -4.18 1 93.69 98 ASP A CA 1
ATOM 730 C C . ASP A 1 98 ? -11.383 10.547 -5.352 1 93.69 98 ASP A C 1
ATOM 732 O O . ASP A 1 98 ? -11.844 10.086 -6.398 1 93.69 98 ASP A O 1
ATOM 736 N N . ALA A 1 99 ? -10.18 10.766 -5.203 1 91.88 99 ALA A N 1
ATOM 737 C CA . ALA A 1 99 ? -9.195 10.547 -6.262 1 91.88 99 ALA A CA 1
ATOM 738 C C . ALA A 1 99 ? -8.992 9.055 -6.512 1 91.88 99 ALA A C 1
ATOM 740 O O . ALA A 1 99 ? -8.695 8.648 -7.637 1 91.88 99 ALA A O 1
ATOM 741 N N . VAL A 1 100 ? -9.195 8.234 -5.445 1 84.62 100 VAL A N 1
ATOM 742 C CA . VAL A 1 100 ? -8.93 6.809 -5.59 1 84.62 100 VAL A CA 1
ATOM 743 C C . VAL A 1 100 ? -10.258 6.051 -5.703 1 84.62 100 VAL A C 1
ATOM 745 O O . VAL A 1 100 ? -10.281 4.82 -5.637 1 84.62 100 VAL A O 1
ATOM 748 N N . GLY A 1 101 ? -11.367 6.734 -5.645 1 72.88 101 GLY A N 1
ATOM 749 C CA . GLY A 1 101 ? -12.727 6.23 -5.598 1 72.88 101 GLY A CA 1
ATOM 750 C C . GLY A 1 101 ? -12.992 5.141 -6.621 1 72.88 101 GLY A C 1
ATOM 751 O O . GLY A 1 101 ? -13.836 4.27 -6.402 1 72.88 101 GLY A O 1
ATOM 752 N N . GLY A 1 102 ? -12.297 4.867 -7.543 1 78.94 102 GLY A N 1
ATOM 753 C CA . GLY A 1 102 ? -12.539 3.811 -8.508 1 78.94 102 GLY A CA 1
ATOM 754 C C . GLY A 1 102 ? -11.789 2.529 -8.195 1 78.94 102 GLY A C 1
ATOM 755 O O . GLY A 1 102 ? -11.969 1.515 -8.867 1 78.94 102 GLY A O 1
ATOM 756 N N . VAL A 1 103 ? -11.219 2.578 -7.035 1 86.31 103 VAL A N 1
ATOM 757 C CA . VAL A 1 103 ? -10.453 1.392 -6.68 1 86.31 103 VAL A CA 1
ATOM 758 C C . VAL A 1 103 ? -11.25 0.524 -5.715 1 86.31 103 VAL A C 1
ATOM 760 O O . VAL A 1 103 ? -11.953 1.041 -4.84 1 86.31 103 VAL A O 1
ATOM 763 N N . ARG A 1 104 ? -11.125 -0.748 -5.879 1 85.69 104 ARG A N 1
ATOM 764 C CA . ARG A 1 104 ? -11.898 -1.717 -5.109 1 85.69 104 ARG A CA 1
ATOM 765 C C . ARG A 1 104 ? -11.461 -1.736 -3.648 1 85.69 104 ARG A C 1
ATOM 767 O O . ARG A 1 104 ? -12.281 -1.914 -2.748 1 85.69 104 ARG A O 1
ATOM 774 N N . GLN A 1 105 ? -10.25 -1.618 -3.434 1 92.81 105 GLN A N 1
ATOM 775 C CA . GLN A 1 105 ? -9.703 -1.787 -2.09 1 92.81 105 GLN A CA 1
ATOM 776 C C . GLN A 1 105 ? -8.875 -0.575 -1.677 1 92.81 105 GLN A C 1
ATOM 778 O O . GLN A 1 105 ? -7.906 -0.222 -2.348 1 92.81 105 GLN A O 1
ATOM 783 N N . VAL A 1 106 ? -9.234 0.057 -0.565 1 95.44 106 VAL A N 1
ATOM 784 C CA . VAL A 1 106 ? -8.453 1.13 0.036 1 95.44 106 VAL A CA 1
ATOM 785 C C . VAL A 1 106 ? -8.055 0.747 1.461 1 95.44 106 VAL A C 1
ATOM 787 O O . VAL A 1 106 ? -8.898 0.3 2.244 1 95.44 106 VAL A O 1
ATOM 790 N N . TYR A 1 107 ? -6.762 0.905 1.745 1 96.88 107 TYR A N 1
ATOM 791 C CA . TYR A 1 107 ? -6.246 0.523 3.053 1 96.88 107 TYR A CA 1
ATOM 792 C C . TYR A 1 107 ? -5.574 1.707 3.742 1 96.88 107 TYR A C 1
ATOM 794 O O . TYR A 1 107 ? -5.129 2.646 3.078 1 96.88 107 TYR A O 1
ATOM 802 N N . ILE A 1 108 ? -5.5 1.646 5.062 1 96.19 108 ILE A N 1
ATOM 803 C CA . ILE A 1 108 ? -4.707 2.551 5.887 1 96.19 108 ILE A CA 1
ATOM 804 C C . ILE A 1 108 ? -4.238 1.828 7.148 1 96.19 108 ILE A C 1
ATOM 806 O O . ILE A 1 108 ? -5 1.07 7.754 1 96.19 108 ILE A O 1
ATOM 810 N N . THR A 1 109 ? -2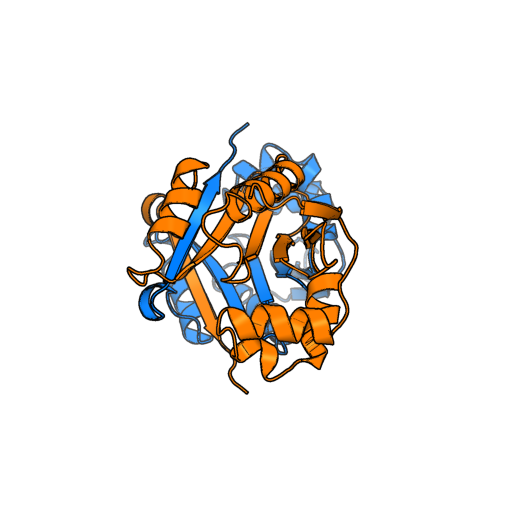.984 1.972 7.477 1 95.94 109 THR A N 1
ATOM 811 C CA . THR A 1 109 ? -2.449 1.524 8.758 1 95.94 109 THR A CA 1
ATOM 812 C C . THR A 1 109 ? -2.135 2.715 9.656 1 95.94 109 THR A C 1
ATOM 814 O O . THR A 1 109 ? -1.448 3.65 9.242 1 95.94 109 THR A O 1
ATOM 817 N N . THR A 1 110 ? -2.697 2.721 10.836 1 94.12 110 THR A N 1
ATOM 818 C CA . THR A 1 110 ? -2.498 3.84 11.75 1 94.12 110 THR A CA 1
ATOM 819 C C . THR A 1 110 ? -2.275 3.342 13.172 1 94.12 110 THR A C 1
ATOM 821 O O . THR A 1 110 ? -2.484 2.162 13.469 1 94.12 110 THR A O 1
ATOM 824 N N . ASP A 1 111 ? -1.778 4.266 14.016 1 93.25 111 ASP A N 1
ATOM 825 C CA . ASP A 1 111 ? -1.48 3.971 15.414 1 93.25 111 ASP A CA 1
ATOM 826 C C . ASP A 1 111 ? -2.764 3.803 16.219 1 93.25 111 ASP A C 1
ATOM 828 O O . ASP A 1 111 ? -3.736 4.527 16.016 1 93.25 111 ASP A O 1
ATOM 832 N N . THR A 1 112 ? -2.711 2.898 17.25 1 93.38 112 THR A N 1
ATOM 833 C CA . THR A 1 112 ? -3.904 2.627 18.047 1 93.38 112 THR A CA 1
ATOM 834 C C . THR A 1 112 ? -3.832 3.34 19.391 1 93.38 112 THR A C 1
ATOM 836 O O . THR A 1 112 ? -4.645 3.08 20.281 1 93.38 112 THR A O 1
ATOM 839 N N . HIS A 1 113 ? -2.793 4.09 19.531 1 92.06 113 HIS A N 1
ATOM 840 C CA . HIS A 1 113 ? -2.729 4.855 20.781 1 92.06 113 HIS A CA 1
ATOM 841 C C . HIS A 1 113 ? -4.023 5.621 21.016 1 92.06 113 HIS A C 1
ATOM 843 O O . HIS A 1 113 ? -4.609 6.176 20.078 1 92.06 113 HIS A O 1
ATOM 849 N N . PRO A 1 114 ? -4.453 5.738 22.25 1 90.81 114 PRO A N 1
ATOM 850 C CA . PRO A 1 114 ? -5.727 6.391 22.547 1 90.81 114 PRO A CA 1
ATOM 851 C C . PRO A 1 114 ? -5.793 7.828 22.031 1 90.81 114 PRO A C 1
ATOM 853 O O . PRO A 1 114 ? -6.867 8.312 21.672 1 90.81 114 PRO A O 1
ATOM 856 N N . SER A 1 115 ? -4.672 8.477 22 1 88 115 SER A N 1
ATOM 857 C CA . SER A 1 115 ? -4.629 9.859 21.531 1 88 115 SER A CA 1
ATOM 858 C C . SER A 1 115 ? -4.973 9.938 20.047 1 88 115 SER A C 1
ATOM 860 O O . SER A 1 115 ? -5.254 11.016 19.516 1 88 115 SER A O 1
ATOM 862 N N . ASN A 1 116 ? -4.938 8.797 19.406 1 89.81 116 ASN A N 1
ATOM 863 C CA . ASN A 1 116 ? -5.195 8.75 17.969 1 89.81 116 ASN A CA 1
ATOM 864 C C . ASN A 1 116 ? -6.609 8.266 17.672 1 89.81 116 ASN A C 1
ATOM 866 O O . ASN A 1 116 ? -6.965 8.055 16.516 1 89.81 116 ASN A O 1
ATOM 870 N N . GLN A 1 117 ? -7.438 8.133 18.672 1 91.62 117 GLN A N 1
ATOM 871 C CA . GLN A 1 117 ? -8.773 7.562 18.5 1 91.62 117 GLN A CA 1
ATOM 872 C C . GLN A 1 117 ? -9.609 8.414 17.547 1 91.62 117 GLN A C 1
ATOM 874 O O . GLN A 1 117 ? -10.422 7.879 16.781 1 91.62 117 GLN A O 1
ATOM 879 N N . HIS A 1 118 ? -9.414 9.641 17.656 1 89.12 118 HIS A N 1
ATOM 880 C CA . HIS A 1 118 ? -10.18 10.531 16.797 1 89.12 118 HIS A CA 1
ATOM 881 C C . HIS A 1 118 ? -9.883 10.273 15.32 1 89.12 118 HIS A C 1
ATOM 883 O O . HIS A 1 118 ? -10.781 10.367 14.477 1 89.12 118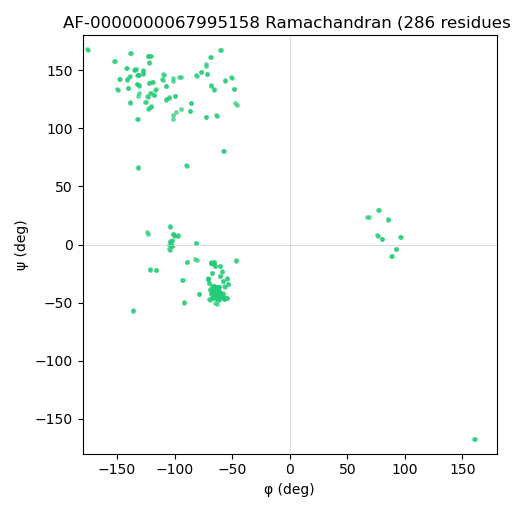 HIS A O 1
ATOM 889 N N . VAL A 1 119 ? -8.641 9.953 14.992 1 89.75 119 VAL A N 1
ATOM 890 C CA . VAL A 1 119 ? -8.242 9.641 13.625 1 89.75 119 VAL A CA 1
ATOM 891 C C . VAL A 1 119 ? -8.906 8.344 13.18 1 89.75 119 VAL A C 1
ATOM 893 O O . VAL A 1 119 ? -9.445 8.266 12.07 1 89.75 119 VAL A O 1
ATOM 896 N N . ILE A 1 120 ? -8.938 7.375 13.992 1 93.31 120 ILE A N 1
ATOM 897 C CA . ILE A 1 120 ? -9.578 6.094 13.703 1 93.31 120 ILE A CA 1
ATOM 898 C C . ILE A 1 120 ? -11.07 6.309 13.453 1 93.31 120 ILE A C 1
ATOM 900 O O . ILE A 1 120 ? -11.633 5.762 12.508 1 93.31 120 ILE A O 1
ATOM 904 N N . ASP A 1 121 ? -11.656 7.129 14.297 1 93.75 121 ASP A N 1
ATOM 905 C CA . ASP A 1 121 ? -13.07 7.445 14.141 1 93.75 121 ASP A CA 1
ATOM 906 C C . ASP A 1 121 ? -13.344 8.125 12.797 1 93.75 121 ASP A C 1
ATOM 908 O O . ASP A 1 121 ? -14.367 7.871 12.172 1 93.75 121 ASP A O 1
ATOM 912 N N . LEU A 1 122 ? -12.469 8.953 12.484 1 93.38 122 LEU A N 1
ATOM 913 C CA . LEU A 1 122 ? -12.586 9.617 11.188 1 93.38 122 LEU A CA 1
ATOM 914 C C . LEU A 1 122 ? -12.633 8.594 10.055 1 93.38 122 LEU A C 1
ATOM 916 O O . LEU A 1 122 ? -13.492 8.68 9.172 1 93.38 122 LEU A O 1
ATOM 920 N N . TYR A 1 123 ? -11.742 7.617 10.07 1 95.56 123 TYR A N 1
ATOM 921 C CA . TYR A 1 123 ? -11.688 6.594 9.039 1 95.56 123 TYR A CA 1
ATOM 922 C C . TYR A 1 123 ? -12.93 5.715 9.062 1 95.56 123 TYR A C 1
ATOM 924 O O . TYR A 1 123 ? -13.492 5.387 8.016 1 95.56 123 TYR A O 1
ATOM 932 N N . ARG A 1 124 ? -13.352 5.391 10.211 1 95.31 124 ARG A N 1
ATOM 933 C CA . ARG A 1 124 ? -14.562 4.598 10.352 1 95.31 124 ARG A CA 1
ATOM 934 C C . ARG A 1 124 ? -15.766 5.324 9.758 1 95.31 124 ARG A C 1
ATOM 936 O O . ARG A 1 124 ? -16.609 4.707 9.109 1 95.31 124 ARG A O 1
ATOM 943 N N . GLY A 1 125 ? -15.789 6.574 10.055 1 95.19 125 GLY A N 1
ATOM 944 C CA . GLY A 1 125 ? -16.859 7.395 9.516 1 95.19 125 GLY A CA 1
ATOM 945 C C . GLY A 1 125 ? -16.875 7.418 7.996 1 95.19 125 GLY A C 1
ATOM 946 O O . GLY A 1 125 ? -17.891 7.766 7.387 1 95.19 125 GLY A O 1
ATOM 947 N N . ARG A 1 126 ? -15.766 7.051 7.367 1 94.25 126 ARG A N 1
ATOM 948 C CA . ARG A 1 126 ? -15.672 7.035 5.91 1 94.25 126 ARG A CA 1
ATOM 949 C C . ARG A 1 126 ? -15.758 5.609 5.371 1 94.25 126 ARG A C 1
ATOM 951 O O . ARG A 1 126 ? -15.367 5.344 4.234 1 94.25 126 ARG A O 1
ATOM 958 N N . GLY A 1 127 ? -16.203 4.664 6.23 1 94.12 127 GLY A N 1
ATOM 959 C CA . GLY A 1 127 ? -16.5 3.318 5.762 1 94.12 127 GLY A CA 1
ATOM 960 C C . GLY A 1 127 ? -15.344 2.352 5.98 1 94.12 127 GLY A C 1
ATOM 961 O O . GLY A 1 127 ? -15.398 1.203 5.535 1 94.12 127 GLY A O 1
ATOM 962 N N . PHE A 1 128 ? -14.305 2.766 6.66 1 96.56 128 PHE A N 1
ATOM 963 C CA . PHE A 1 128 ? -13.195 1.867 6.945 1 96.56 128 PHE A CA 1
ATOM 964 C C . PHE A 1 128 ? -13.508 0.979 8.141 1 96.56 128 PHE A C 1
ATOM 966 O O . PHE A 1 128 ? -14.188 1.408 9.078 1 96.56 128 PHE A O 1
ATOM 973 N N . SER A 1 129 ? -13.023 -0.197 8.086 1 96.81 129 SER A N 1
ATOM 974 C CA . SER A 1 129 ? -13.117 -1.14 9.195 1 96.81 129 SER A CA 1
ATOM 975 C C . SER A 1 129 ? -11.844 -1.967 9.336 1 96.81 129 SER A C 1
ATOM 977 O O . SER A 1 129 ? -11.133 -2.188 8.352 1 96.81 129 SER A O 1
ATOM 979 N N . PRO A 1 130 ? -11.57 -2.408 10.555 1 96.69 130 PRO A N 1
ATOM 980 C CA . PRO A 1 130 ? -10.375 -3.24 10.734 1 96.69 130 PRO A CA 1
ATOM 981 C C . PRO A 1 130 ? -10.383 -4.48 9.844 1 96.69 130 PRO A C 1
ATOM 983 O O . PRO A 1 130 ? -11.43 -5.117 9.672 1 96.69 130 PRO A O 1
ATOM 986 N N . VAL A 1 131 ? -9.195 -4.844 9.297 1 96.56 131 VAL A N 1
ATOM 987 C CA . VAL A 1 131 ? -9.094 -5.941 8.336 1 96.56 131 VAL A CA 1
ATOM 988 C C . VAL A 1 131 ? -9.406 -7.266 9.031 1 96.56 131 VAL A C 1
ATOM 990 O O . VAL A 1 131 ? -9.797 -8.234 8.383 1 96.56 131 VAL A O 1
ATOM 993 N N . GLU A 1 132 ? -9.219 -7.312 10.32 1 94.44 132 GLU A N 1
ATOM 994 C CA . GLU A 1 132 ? -9.523 -8.523 11.078 1 94.44 132 GLU A CA 1
ATOM 995 C C . GLU A 1 132 ? -10.977 -8.945 10.883 1 94.44 132 GLU A C 1
ATOM 997 O O . GLU A 1 132 ? -11.289 -10.141 10.859 1 94.44 132 GLU A O 1
ATOM 1002 N N . GLY A 1 133 ? -11.82 -7.988 10.781 1 93.81 133 GLY A N 1
ATOM 1003 C CA . GLY A 1 133 ? -13.234 -8.266 10.57 1 93.81 133 GLY A CA 1
ATOM 1004 C C . GLY A 1 133 ? -13.516 -8.93 9.234 1 93.81 133 GLY A C 1
ATOM 1005 O O . GLY A 1 133 ? -14.594 -9.484 9.031 1 93.81 133 GLY A O 1
ATOM 1006 N N . TYR A 1 134 ? -12.609 -8.828 8.359 1 92.44 134 TYR A N 1
ATOM 1007 C CA . TYR A 1 134 ? -12.75 -9.445 7.047 1 92.44 134 TYR A CA 1
ATOM 1008 C C . TYR A 1 134 ? -11.969 -10.758 6.977 1 92.44 134 TYR A C 1
ATOM 1010 O O . TYR A 1 134 ? -11.789 -11.32 5.895 1 92.44 134 TYR A O 1
ATOM 1018 N N . GLY A 1 135 ? -11.453 -11.195 8.125 1 94.19 135 GLY A N 1
ATOM 1019 C CA . GLY A 1 135 ? -10.688 -12.438 8.164 1 94.19 135 GLY A CA 1
ATOM 1020 C C . GLY A 1 135 ? -9.281 -12.289 7.617 1 94.19 135 GLY A C 1
ATOM 1021 O O . GLY A 1 135 ? -8.727 -13.234 7.051 1 94.19 135 GLY A O 1
ATOM 1022 N N . CYS A 1 136 ? -8.766 -11.109 7.77 1 96.38 136 CYS A N 1
ATOM 1023 C CA . CYS A 1 136 ? -7.426 -10.844 7.254 1 96.38 136 CYS A CA 1
ATOM 1024 C C . CYS A 1 136 ? -6.504 -10.352 8.367 1 96.38 136 CYS A C 1
ATOM 1026 O O . CYS A 1 136 ? -6.961 -10.023 9.461 1 96.38 136 CYS A O 1
ATOM 1028 N N . VAL A 1 137 ? -5.246 -10.445 8.086 1 96.69 137 VAL A N 1
ATOM 1029 C CA . VAL A 1 137 ? -4.219 -9.875 8.953 1 96.69 137 VAL A CA 1
ATOM 1030 C C . VAL A 1 137 ? -3.219 -9.086 8.117 1 96.69 137 VAL A C 1
ATOM 1032 O O . VAL A 1 137 ? -2.904 -9.461 6.988 1 96.69 137 VAL A O 1
ATOM 1035 N N . THR A 1 138 ? -2.854 -7.949 8.648 1 97.88 138 THR A N 1
ATOM 1036 C CA . THR A 1 138 ? -1.769 -7.207 8.016 1 97.88 138 THR A CA 1
ATOM 1037 C C . THR A 1 138 ? -0.454 -7.438 8.758 1 97.88 138 THR A C 1
ATOM 1039 O O . THR A 1 138 ? -0.394 -7.309 9.977 1 97.88 138 THR A O 1
ATOM 1042 N N . LEU A 1 139 ? 0.545 -7.816 7.992 1 97.62 139 LEU A N 1
ATOM 1043 C CA . LEU A 1 139 ? 1.892 -8.023 8.516 1 97.62 139 LEU A CA 1
ATOM 1044 C C . LEU A 1 139 ? 2.84 -6.938 8.016 1 97.62 139 LEU A C 1
ATOM 1046 O O . LEU A 1 139 ? 2.688 -6.441 6.898 1 97.62 139 LEU A O 1
ATOM 1050 N N . ALA A 1 140 ? 3.779 -6.609 8.867 1 96.69 140 ALA A N 1
ATOM 1051 C CA . ALA A 1 140 ? 4.754 -5.582 8.516 1 96.69 140 ALA A CA 1
ATOM 1052 C C . ALA A 1 140 ? 6.18 -6.051 8.805 1 96.69 140 ALA A C 1
ATOM 1054 O O . ALA A 1 140 ? 6.398 -6.871 9.695 1 96.69 140 ALA A O 1
ATOM 1055 N N . LYS A 1 141 ? 7.055 -5.645 8.023 1 94 141 LYS A N 1
ATOM 1056 C CA . LYS A 1 141 ? 8.5 -5.77 8.188 1 94 141 LYS A CA 1
ATOM 1057 C C . LYS A 1 141 ? 9.18 -4.402 8.148 1 94 141 LYS A C 1
ATOM 1059 O O . LYS A 1 141 ? 9.094 -3.689 7.145 1 94 141 LYS A O 1
ATOM 1064 N N . PHE A 1 142 ? 9.812 -4.016 9.25 1 88.81 142 PHE A N 1
ATOM 1065 C CA . PHE A 1 142 ? 10.477 -2.723 9.352 1 88.81 142 PHE A CA 1
ATOM 1066 C C . PHE A 1 142 ? 11.984 -2.885 9.266 1 88.81 142 PHE A C 1
ATOM 1068 O O . PHE A 1 142 ? 12.555 -3.822 9.828 1 88.81 142 PHE A O 1
ATOM 1075 N N . THR A 1 143 ? 12.555 -2.182 8.391 1 79 143 THR A N 1
ATOM 1076 C CA . THR A 1 143 ? 14.008 -2.096 8.344 1 79 143 THR A CA 1
ATOM 1077 C C . THR A 1 143 ? 14.492 -0.788 8.961 1 79 143 THR A C 1
ATOM 1079 O O . THR A 1 143 ? 14.055 0.293 8.562 1 79 143 THR A O 1
ATOM 1082 N N . PHE A 1 144 ? 15.172 -0.877 10.125 1 63.06 144 PHE A N 1
ATOM 1083 C CA . PHE A 1 144 ? 15.648 0.287 10.859 1 63.06 144 PHE A CA 1
ATOM 1084 C C . PHE A 1 144 ? 17.125 0.539 10.562 1 63.06 144 PHE A C 1
ATOM 1086 O O . PHE A 1 144 ? 17.891 -0.402 10.344 1 63.06 144 PHE A O 1
ATOM 1093 N N . ASP A 1 145 ? 17.406 1.775 9.852 1 55.09 145 ASP A N 1
ATOM 1094 C CA . ASP A 1 145 ? 18.828 2.143 9.852 1 55.09 145 ASP A CA 1
ATOM 1095 C C . ASP A 1 145 ? 19.359 2.26 11.281 1 55.09 145 ASP A C 1
ATOM 1097 O O . ASP A 1 145 ? 18.609 2.584 12.203 1 55.09 145 ASP A O 1
ATOM 1101 N N . MET B 1 1 ? 9.656 -34.844 -10.906 1 52.09 1 MET B N 1
ATOM 1102 C CA . MET B 1 1 ? 10.555 -34.125 -11.805 1 52.09 1 MET B CA 1
ATOM 1103 C C . MET B 1 1 ? 10.688 -32.688 -11.398 1 52.09 1 MET B C 1
ATOM 1105 O O . MET B 1 1 ? 9.727 -32.062 -10.906 1 52.09 1 MET B O 1
ATOM 1109 N N . ASN B 1 2 ? 11.844 -32.062 -11.07 1 70.31 2 ASN B N 1
ATOM 1110 C CA . ASN B 1 2 ? 12.164 -30.734 -10.586 1 70.31 2 ASN B CA 1
ATOM 1111 C C . ASN B 1 2 ? 11.68 -29.656 -11.547 1 70.31 2 ASN B C 1
ATOM 1113 O O . ASN B 1 2 ? 12.219 -29.516 -12.648 1 70.31 2 ASN B O 1
ATOM 1117 N N . THR B 1 3 ? 10.344 -29.266 -11.523 1 87.81 3 THR B N 1
ATOM 1118 C CA . THR B 1 3 ? 9.82 -28.234 -12.406 1 87.81 3 THR B CA 1
ATOM 1119 C C . THR B 1 3 ? 10.742 -27.016 -12.43 1 87.81 3 THR B C 1
ATOM 1121 O O . THR B 1 3 ? 11.195 -26.562 -11.383 1 87.81 3 THR B O 1
ATOM 1124 N N . ALA B 1 4 ? 11.211 -26.75 -13.688 1 94.75 4 ALA B N 1
ATOM 1125 C CA . ALA B 1 4 ? 12.086 -25.594 -13.867 1 94.75 4 ALA B CA 1
ATOM 1126 C C . ALA B 1 4 ? 11.281 -24.375 -14.289 1 94.75 4 ALA B C 1
ATOM 1128 O O . ALA B 1 4 ? 10.289 -24.484 -15.016 1 94.75 4 ALA B O 1
ATOM 1129 N N . PHE B 1 5 ? 11.727 -23.25 -13.789 1 97.19 5 PHE B N 1
ATOM 1130 C CA . PHE B 1 5 ? 11 -22 -14.062 1 97.19 5 PHE B CA 1
ATOM 1131 C C . PHE B 1 5 ? 11.938 -20.938 -14.617 1 97.19 5 PHE B C 1
ATOM 1133 O O . PHE B 1 5 ? 13.125 -20.922 -14.297 1 97.19 5 PHE B O 1
ATOM 1140 N N . THR B 1 6 ? 11.438 -20.125 -15.461 1 97.69 6 THR B N 1
ATOM 1141 C CA . THR B 1 6 ? 12.086 -18.891 -15.891 1 97.69 6 THR B CA 1
ATOM 1142 C C . THR B 1 6 ? 11.391 -17.672 -15.297 1 97.69 6 THR B C 1
ATOM 1144 O O . THR B 1 6 ? 10.156 -17.594 -15.289 1 97.69 6 THR B O 1
ATOM 1147 N N . PHE B 1 7 ? 12.227 -16.719 -14.812 1 98.06 7 PHE B N 1
ATOM 1148 C CA . PHE B 1 7 ? 11.68 -15.539 -14.148 1 98.06 7 PHE B CA 1
ATOM 1149 C C . PHE B 1 7 ? 11.898 -14.289 -15 1 98.06 7 PHE B C 1
ATOM 1151 O O . PHE B 1 7 ? 12.922 -14.156 -15.672 1 98.06 7 PHE B O 1
ATOM 1158 N N . SER B 1 8 ? 10.945 -13.414 -15.008 1 98 8 SER B N 1
ATOM 1159 C CA . SER B 1 8 ? 11.078 -12.109 -15.633 1 98 8 SER B CA 1
ATOM 1160 C C . SER B 1 8 ? 10.523 -11.008 -14.734 1 98 8 SER B C 1
ATOM 1162 O O . SER B 1 8 ? 9.625 -11.25 -13.93 1 98 8 SER B O 1
ATOM 1164 N N . VAL B 1 9 ? 11.109 -9.812 -14.867 1 97.88 9 VAL B N 1
ATOM 1165 C CA . VAL B 1 9 ? 10.672 -8.641 -14.117 1 97.88 9 VAL B CA 1
ATOM 1166 C C . VAL B 1 9 ? 10.18 -7.566 -15.078 1 97.88 9 VAL B C 1
ATOM 1168 O O . VAL B 1 9 ? 10.852 -7.25 -16.062 1 97.88 9 VAL B O 1
ATOM 1171 N N . GLY B 1 10 ? 9.023 -7.129 -14.766 1 96.56 10 GLY B N 1
ATOM 1172 C CA . GLY B 1 10 ? 8.508 -5.992 -15.516 1 96.56 10 GLY B CA 1
ATOM 1173 C C . GLY B 1 10 ? 7.758 -6.398 -16.766 1 96.56 10 GLY B C 1
ATOM 1174 O O . GLY B 1 10 ? 7.156 -5.555 -17.438 1 96.56 10 GLY B O 1
ATOM 1175 N N . LEU B 1 11 ? 7.816 -7.668 -17.141 1 96.62 11 LEU B N 1
ATOM 1176 C CA . LEU B 1 11 ? 7.062 -8.156 -18.297 1 96.62 11 LEU B CA 1
ATOM 1177 C C . LEU B 1 11 ? 5.648 -8.555 -17.891 1 96.62 11 LEU B C 1
ATOM 1179 O O . LEU B 1 11 ? 5.457 -9.562 -17.203 1 96.62 11 LEU B O 1
ATOM 1183 N N . VAL B 1 12 ? 4.688 -7.832 -18.406 1 98.44 12 VAL B N 1
ATOM 1184 C CA . VAL B 1 12 ? 3.303 -8.039 -18 1 98.44 12 VAL B CA 1
ATOM 1185 C C . VAL B 1 12 ? 2.68 -9.148 -18.844 1 98.44 12 VAL B C 1
ATOM 1187 O O . VAL B 1 12 ? 2.672 -9.07 -20.078 1 98.44 12 VAL B O 1
ATOM 1190 N N . PRO B 1 13 ? 2.205 -10.195 -18.234 1 98.5 13 PRO B N 1
ATOM 1191 C CA . PRO B 1 13 ? 1.523 -11.25 -19 1 98.5 13 PRO B CA 1
ATOM 1192 C C . PRO B 1 13 ? 0.293 -10.734 -19.734 1 98.5 13 PRO B C 1
ATOM 1194 O O . PRO B 1 13 ? -0.188 -9.633 -19.453 1 98.5 13 PRO B O 1
ATOM 1197 N N . SER B 1 14 ? -0.218 -11.562 -20.656 1 98.12 14 SER B N 1
ATOM 1198 C CA . SER B 1 14 ? -1.456 -11.219 -21.344 1 98.12 14 SER B CA 1
ATOM 1199 C C . SER B 1 14 ? -2.648 -11.258 -20.391 1 98.12 14 SER B C 1
ATOM 1201 O O . SER B 1 14 ? -2.576 -11.867 -19.312 1 98.12 14 SER B O 1
ATOM 1203 N N . GLN B 1 15 ? -3.705 -10.594 -20.828 1 98.31 15 GLN B N 1
ATOM 1204 C CA . GLN B 1 15 ? -4.918 -10.602 -20.016 1 98.31 15 GLN B CA 1
ATOM 1205 C C . GLN B 1 15 ? -5.402 -12.023 -19.766 1 98.31 15 GLN B C 1
ATOM 1207 O O . GLN B 1 15 ? -5.758 -12.375 -18.641 1 98.31 15 GLN B O 1
ATOM 1212 N N . GLN B 1 16 ? -5.438 -12.859 -20.75 1 98.19 16 GLN B N 1
ATOM 1213 C CA . GLN B 1 16 ? -5.938 -14.219 -20.609 1 98.19 16 GLN B CA 1
ATOM 1214 C C . GLN B 1 16 ? -5.078 -15.023 -19.641 1 98.19 16 GLN B C 1
ATOM 1216 O O . GLN B 1 16 ? -5.598 -15.797 -18.844 1 98.19 16 GLN B O 1
ATOM 1221 N N . GLU B 1 17 ? -3.773 -14.891 -19.75 1 98.38 17 GLU B N 1
ATOM 1222 C CA . GLU B 1 17 ? -2.885 -15.578 -18.812 1 98.38 17 GLU B CA 1
ATOM 1223 C C . GLU B 1 17 ? -3.184 -15.18 -17.375 1 98.38 17 GLU B C 1
ATOM 1225 O O . GLU B 1 17 ? -3.182 -16.016 -16.469 1 98.38 17 GLU B O 1
ATOM 1230 N N . LEU B 1 18 ? -3.41 -13.914 -17.188 1 98.5 18 LEU B N 1
ATOM 1231 C CA . LEU B 1 18 ? -3.715 -13.422 -15.852 1 98.5 18 LEU B CA 1
ATOM 1232 C C . LEU B 1 18 ? -5.062 -13.945 -15.367 1 98.5 18 LEU B C 1
ATOM 1234 O O . LEU B 1 18 ? -5.188 -14.375 -14.219 1 98.5 18 LEU B O 1
ATOM 1238 N N . VAL B 1 19 ? -6.062 -13.883 -16.219 1 98.12 19 VAL B N 1
ATOM 1239 C CA . VAL B 1 19 ? -7.367 -14.43 -15.867 1 98.12 19 VAL B CA 1
ATOM 1240 C C . VAL B 1 19 ? -7.223 -15.891 -15.445 1 98.12 19 VAL B C 1
ATOM 1242 O O . VAL B 1 19 ? -7.766 -16.297 -14.414 1 98.12 19 VAL B O 1
ATOM 1245 N N . ASP B 1 20 ? -6.496 -16.656 -16.188 1 98 20 ASP B N 1
ATOM 1246 C CA . ASP B 1 20 ? -6.305 -18.078 -15.891 1 98 20 ASP B CA 1
ATOM 1247 C C . ASP B 1 20 ? -5.633 -18.266 -14.539 1 98 20 ASP B C 1
ATOM 1249 O O . ASP B 1 20 ? -6.066 -19.109 -13.742 1 98 20 ASP B O 1
ATOM 1253 N N . LEU B 1 21 ? -4.586 -17.562 -14.281 1 98.06 21 LEU B N 1
ATOM 1254 C CA . LEU B 1 21 ? -3.846 -17.703 -13.031 1 98.06 21 LEU B CA 1
ATOM 1255 C C . LEU B 1 21 ? -4.707 -17.312 -11.836 1 98.06 21 LEU B C 1
ATOM 1257 O O . LEU B 1 21 ? -4.832 -18.078 -10.875 1 98.06 21 LEU B O 1
ATOM 1261 N N . TYR B 1 22 ? -5.324 -16.125 -11.883 1 97.31 22 TYR B N 1
ATOM 1262 C CA . TYR B 1 22 ? -6.137 -15.656 -10.773 1 97.31 22 TYR B CA 1
ATOM 1263 C C . TYR B 1 22 ? -7.344 -16.562 -10.555 1 97.31 22 TYR B C 1
ATOM 1265 O O . TYR B 1 22 ? -7.746 -16.812 -9.414 1 97.31 22 TYR B O 1
ATOM 1273 N N . THR B 1 23 ? -7.945 -17.047 -11.633 1 96.88 23 THR B N 1
ATOM 1274 C CA . THR B 1 23 ? -9.047 -18 -11.523 1 96.88 23 THR B CA 1
ATOM 1275 C C . THR B 1 23 ? -8.586 -19.281 -10.836 1 96.88 23 THR B C 1
ATOM 1277 O O . THR B 1 23 ? -9.297 -19.828 -10 1 96.88 23 THR B O 1
ATOM 1280 N N . SER B 1 24 ? -7.426 -19.734 -11.156 1 96.19 24 SER B N 1
ATOM 1281 C CA . SER B 1 24 ? -6.906 -21 -10.641 1 96.19 24 SER B CA 1
ATOM 1282 C C . SER B 1 24 ? -6.805 -20.984 -9.125 1 96.19 24 SER B C 1
ATOM 1284 O O . SER B 1 24 ? -6.836 -22.031 -8.477 1 96.19 24 SER B O 1
ATOM 1286 N N . VAL B 1 25 ? -6.637 -19.812 -8.516 1 93.19 25 VAL B N 1
ATOM 1287 C CA . VAL B 1 25 ? -6.496 -19.734 -7.066 1 93.19 25 VAL B CA 1
ATOM 1288 C C . VAL B 1 25 ? -7.797 -19.219 -6.449 1 93.19 25 VAL B C 1
ATOM 1290 O O . VAL B 1 25 ? -7.844 -18.891 -5.262 1 93.19 25 VAL B O 1
ATOM 1293 N N . GLY B 1 26 ? -8.812 -18.984 -7.23 1 91.94 26 GLY B N 1
ATOM 1294 C CA . GLY B 1 26 ? -10.141 -18.641 -6.746 1 91.94 26 GLY B CA 1
ATOM 1295 C C . GLY B 1 26 ? -10.32 -17.156 -6.48 1 91.94 26 GLY B C 1
ATOM 1296 O O . GLY B 1 26 ? -11.164 -16.766 -5.676 1 91.94 26 GLY B O 1
ATOM 1297 N N . TRP B 1 27 ? -9.562 -16.328 -7.031 1 90.88 27 TRP B N 1
ATOM 1298 C CA . TRP B 1 27 ? -9.633 -14.883 -6.809 1 90.88 27 TRP B CA 1
ATOM 1299 C C . TRP B 1 27 ? -10.586 -14.227 -7.801 1 90.88 27 TRP B C 1
ATOM 1301 O O . TRP B 1 27 ? -10.18 -13.352 -8.578 1 90.88 27 TRP B O 1
ATOM 1311 N N . SER B 1 28 ? -11.82 -14.492 -7.703 1 88.44 28 SER B N 1
ATOM 1312 C CA . SER B 1 28 ? -12.867 -14.125 -8.656 1 88.44 28 SER B CA 1
ATOM 1313 C C . SER B 1 28 ? -13.141 -12.625 -8.633 1 88.44 28 SER B C 1
ATOM 1315 O O . SER B 1 28 ? -13.57 -12.047 -9.633 1 88.44 28 SER B O 1
ATOM 1317 N N . ALA B 1 29 ? -12.938 -12.039 -7.504 1 82.88 29 ALA B N 1
ATOM 1318 C CA . ALA B 1 29 ? -13.109 -10.594 -7.438 1 82.88 29 ALA B CA 1
ATOM 1319 C C . ALA B 1 29 ? -12.273 -9.891 -8.508 1 82.88 29 ALA B C 1
ATOM 1321 O O . ALA B 1 29 ? -12.68 -8.852 -9.039 1 82.88 29 ALA B O 1
ATOM 1322 N N . TYR B 1 30 ? -11.133 -10.461 -8.797 1 88.62 30 TYR B N 1
ATOM 1323 C CA . TYR B 1 30 ? -10.258 -9.938 -9.836 1 88.62 30 TYR B CA 1
ATOM 1324 C C . TYR B 1 30 ? -10.75 -10.344 -11.219 1 88.62 30 TYR B C 1
ATOM 1326 O O . TYR B 1 30 ? -10.812 -9.516 -12.133 1 88.62 30 TYR B O 1
ATOM 1334 N N . THR B 1 31 ? -11.148 -11.523 -11.352 1 92.25 31 THR B N 1
ATOM 1335 C CA . THR B 1 31 ? -11.43 -12.055 -12.688 1 92.25 31 THR B CA 1
ATOM 1336 C C . THR B 1 31 ? -12.82 -11.633 -13.148 1 92.25 31 THR B C 1
ATOM 1338 O O . THR B 1 31 ? -13.141 -11.727 -14.336 1 92.25 31 THR B O 1
ATOM 1341 N N . ASN B 1 32 ? -13.625 -11.109 -12.234 1 91 32 ASN B N 1
ATOM 1342 C CA . ASN B 1 32 ? -14.898 -10.508 -12.609 1 91 32 ASN B CA 1
ATOM 1343 C C . ASN B 1 32 ? -14.695 -9.211 -13.398 1 91 32 ASN B C 1
ATOM 1345 O O . ASN B 1 32 ? -15.617 -8.742 -14.07 1 91 32 ASN B O 1
ATOM 1349 N N . HIS B 1 33 ? -13.555 -8.641 -13.391 1 91.31 33 HIS B N 1
ATOM 1350 C CA . HIS B 1 33 ? -13.164 -7.457 -14.156 1 91.31 33 HIS B CA 1
ATOM 1351 C C . HIS B 1 33 ? -11.828 -7.676 -14.859 1 91.31 33 HIS B C 1
ATOM 1353 O O . HIS B 1 33 ? -10.852 -6.98 -14.578 1 91.31 33 HIS B O 1
ATOM 1359 N N . PRO B 1 34 ? -11.852 -8.594 -15.797 1 94.94 34 PRO B N 1
ATOM 1360 C CA . PRO B 1 34 ? -10.594 -9 -16.422 1 94.94 34 PRO B CA 1
ATOM 1361 C C . PRO B 1 34 ? -9.859 -7.84 -17.094 1 94.94 34 PRO B C 1
ATOM 1363 O O . PRO B 1 34 ? -8.633 -7.879 -17.219 1 94.94 34 PRO B O 1
ATOM 1366 N N . GLU B 1 35 ? -10.625 -6.762 -17.453 1 95.12 35 GLU B N 1
ATOM 1367 C CA . GLU B 1 35 ? -10.016 -5.621 -18.125 1 95.12 35 GLU B CA 1
ATOM 1368 C C . GLU B 1 35 ? -9.078 -4.863 -17.203 1 95.12 35 GLU B C 1
ATOM 1370 O O . GLU B 1 35 ? -8.227 -4.094 -17.656 1 95.12 35 GLU B O 1
ATOM 1375 N N . ALA B 1 36 ? -9.156 -5.082 -15.922 1 94.5 36 ALA B N 1
ATOM 1376 C CA . ALA B 1 36 ? -8.344 -4.363 -14.938 1 94.5 36 ALA B CA 1
ATOM 1377 C C . ALA B 1 36 ? -7.023 -5.078 -14.688 1 94.5 36 ALA B C 1
ATOM 1379 O O . ALA B 1 36 ? -6.09 -4.496 -14.133 1 94.5 36 ALA B O 1
ATOM 1380 N N . LEU B 1 37 ? -6.875 -6.316 -15.094 1 97 37 LEU B N 1
ATOM 1381 C CA . LEU B 1 37 ? -5.762 -7.156 -14.664 1 97 37 LEU B CA 1
ATOM 1382 C C . LEU B 1 37 ? -4.449 -6.672 -15.273 1 97 37 LEU B C 1
ATOM 1384 O O . LEU B 1 37 ? -3.445 -6.547 -14.57 1 97 37 LEU B O 1
ATOM 1388 N N . VAL B 1 38 ? -4.438 -6.41 -16.531 1 97.94 38 VAL B N 1
ATOM 1389 C CA . VAL B 1 38 ? -3.207 -5.945 -17.172 1 97.94 38 VAL B CA 1
ATOM 1390 C C . VAL B 1 38 ? -2.84 -4.562 -16.625 1 97.94 38 VAL B C 1
ATOM 1392 O O . VAL B 1 38 ? -1.707 -4.34 -16.203 1 97.94 38 VAL B O 1
ATOM 1395 N N . PRO B 1 39 ? -3.816 -3.613 -16.531 1 96.69 39 PRO B N 1
ATOM 1396 C CA . PRO B 1 39 ? -3.482 -2.287 -16 1 96.69 39 PRO B CA 1
ATOM 1397 C C . PRO B 1 39 ? -2.988 -2.332 -14.555 1 96.69 39 PRO B C 1
ATOM 1399 O O . PRO B 1 39 ? -2.1 -1.562 -14.18 1 96.69 39 PRO B O 1
ATOM 1402 N N . MET B 1 40 ? -3.545 -3.176 -13.742 1 96.12 40 MET B N 1
ATOM 1403 C CA . MET B 1 40 ? -3.092 -3.213 -12.359 1 96.12 40 MET B CA 1
ATOM 1404 C C . MET B 1 40 ? -1.658 -3.729 -12.266 1 96.12 40 MET B C 1
ATOM 1406 O O . MET B 1 40 ? -0.879 -3.268 -11.43 1 96.12 40 MET B O 1
ATOM 1410 N N . CYS B 1 41 ? -1.315 -4.676 -13.133 1 97.75 41 CYS B N 1
ATOM 1411 C CA . CYS B 1 41 ? 0.053 -5.18 -13.18 1 97.75 41 CYS B CA 1
ATOM 1412 C C . CYS B 1 41 ? 1.009 -4.109 -13.695 1 97.75 41 CYS B C 1
ATOM 1414 O O . CYS B 1 41 ? 2.094 -3.922 -13.141 1 97.75 41 CYS B O 1
ATOM 1416 N N . THR B 1 42 ? 0.575 -3.402 -14.719 1 97.25 42 THR B N 1
ATOM 1417 C CA . THR B 1 42 ? 1.38 -2.338 -15.312 1 97.25 42 THR B CA 1
ATOM 1418 C C . THR B 1 42 ? 1.596 -1.207 -14.312 1 97.25 42 THR B C 1
ATOM 1420 O O . THR B 1 42 ? 2.67 -0.604 -14.266 1 97.25 42 THR B O 1
ATOM 1423 N N . GLY B 1 43 ? 0.596 -0.917 -13.508 1 95.56 43 GLY B N 1
ATOM 1424 C CA . GLY B 1 43 ? 0.642 0.175 -12.555 1 95.56 43 GLY B CA 1
ATOM 1425 C C . GLY B 1 43 ? 1.367 -0.188 -11.266 1 95.56 43 GLY B C 1
ATOM 1426 O O . GLY B 1 43 ? 1.521 0.651 -10.375 1 95.56 43 GLY B O 1
ATOM 1427 N N . SER B 1 44 ? 1.877 -1.397 -11.188 1 96.69 44 SER B N 1
ATOM 1428 C CA . SER B 1 44 ? 2.621 -1.835 -10.008 1 96.69 44 SER B CA 1
ATOM 1429 C C . SER B 1 44 ? 4.035 -1.264 -10.008 1 96.69 44 SER B C 1
ATOM 1431 O O . SER B 1 44 ? 4.605 -1 -11.07 1 96.69 44 SER B O 1
ATOM 1433 N N . LEU B 1 45 ? 4.57 -1.012 -8.828 1 95.81 45 LEU B N 1
ATOM 1434 C CA . LEU B 1 45 ? 5.957 -0.591 -8.672 1 95.81 45 LEU B CA 1
ATOM 1435 C C . LEU B 1 45 ? 6.914 -1.711 -9.07 1 95.81 45 LEU B C 1
ATOM 1437 O O . LEU B 1 45 ? 7.984 -1.452 -9.625 1 95.81 45 LEU B O 1
ATOM 1441 N N . TYR B 1 46 ? 6.57 -2.895 -8.758 1 97.12 46 TYR B N 1
ATOM 1442 C CA . TYR B 1 46 ? 7.355 -4.09 -9.047 1 97.12 46 TYR B CA 1
ATOM 1443 C C . TYR B 1 46 ? 6.449 -5.242 -9.469 1 97.12 46 TYR B C 1
ATOM 1445 O O . TYR B 1 46 ? 5.383 -5.449 -8.891 1 97.12 46 TYR B O 1
ATOM 1453 N N . LEU B 1 47 ? 6.82 -5.934 -10.516 1 98.5 47 LEU B N 1
ATOM 1454 C CA . LEU B 1 47 ? 6.156 -7.148 -10.977 1 98.5 47 LEU B CA 1
ATOM 1455 C C . LEU B 1 47 ? 7.18 -8.195 -11.406 1 98.5 47 LEU B C 1
ATOM 1457 O O . LEU B 1 47 ? 8.039 -7.918 -12.25 1 98.5 47 LEU B O 1
ATOM 1461 N N . ALA B 1 48 ? 7.125 -9.328 -10.805 1 98.56 48 ALA B N 1
ATOM 1462 C CA . ALA B 1 48 ? 7.887 -10.492 -11.266 1 98.56 48 ALA B CA 1
ATOM 1463 C C . ALA B 1 48 ? 6.961 -11.664 -11.578 1 98.56 48 ALA B C 1
ATOM 1465 O O . ALA B 1 48 ? 5.988 -11.906 -10.859 1 98.56 48 ALA B O 1
ATOM 1466 N N . VAL B 1 49 ? 7.262 -12.336 -12.648 1 98.56 49 VAL B N 1
ATOM 1467 C CA . VAL B 1 49 ? 6.453 -13.492 -13.039 1 98.56 49 VAL B CA 1
ATOM 1468 C C . VAL B 1 49 ? 7.355 -14.703 -13.25 1 98.56 49 VAL B C 1
ATOM 1470 O O . VAL B 1 49 ? 8.547 -14.555 -13.539 1 98.56 49 VAL B O 1
ATOM 1473 N N . ALA B 1 50 ? 6.805 -15.828 -12.977 1 98.5 50 ALA B N 1
ATOM 1474 C CA . ALA B 1 50 ? 7.461 -17.109 -13.242 1 98.5 50 ALA B CA 1
ATOM 1475 C C . ALA B 1 50 ? 6.684 -17.922 -14.266 1 98.5 50 ALA B C 1
ATOM 1477 O O . ALA B 1 50 ? 5.461 -18.062 -14.172 1 98.5 50 ALA B O 1
ATOM 1478 N N . ARG B 1 51 ? 7.391 -18.469 -15.242 1 98.25 51 ARG B N 1
ATOM 1479 C CA . ARG B 1 51 ? 6.82 -19.375 -16.234 1 98.25 51 ARG B CA 1
ATOM 1480 C C . ARG B 1 51 ? 7.492 -20.734 -16.172 1 98.25 51 ARG B C 1
ATOM 1482 O O . ARG B 1 51 ? 8.711 -20.828 -15.984 1 98.25 51 ARG B O 1
ATOM 1489 N N . GLU B 1 52 ? 6.664 -21.703 -16.312 1 97.56 52 GLU B N 1
ATOM 1490 C CA . GLU B 1 52 ? 7.219 -23.047 -16.406 1 97.56 52 GLU B CA 1
ATOM 1491 C C . GLU B 1 52 ? 8.039 -23.219 -17.672 1 97.56 52 GLU B C 1
ATOM 1493 O O . GLU B 1 52 ? 7.566 -22.906 -18.781 1 97.56 52 GLU B O 1
ATOM 1498 N N . ASP B 1 53 ? 9.242 -23.797 -17.531 1 96.5 53 ASP B N 1
ATOM 1499 C CA . ASP B 1 53 ? 10.148 -23.906 -18.656 1 96.5 53 ASP B CA 1
ATOM 1500 C C . ASP B 1 53 ? 9.57 -24.797 -19.75 1 96.5 53 ASP B C 1
ATOM 1502 O O . ASP B 1 53 ? 9.641 -24.469 -20.938 1 96.5 53 ASP B O 1
ATOM 1506 N N . ALA B 1 54 ? 9 -25.859 -19.344 1 95.62 54 ALA B N 1
ATOM 1507 C CA . ALA B 1 54 ? 8.57 -26.891 -20.281 1 95.62 54 ALA B CA 1
ATOM 1508 C C . ALA B 1 54 ? 7.387 -26.422 -21.125 1 95.62 54 ALA B C 1
ATOM 1510 O O . ALA B 1 54 ? 7.281 -26.766 -22.297 1 95.62 54 ALA B O 1
ATOM 1511 N N . THR B 1 55 ? 6.488 -25.609 -20.641 1 95.56 55 THR B N 1
ATOM 1512 C CA . THR B 1 55 ? 5.223 -25.312 -21.312 1 95.56 55 THR B CA 1
ATOM 1513 C C . THR B 1 55 ? 5.098 -23.812 -21.594 1 95.56 55 THR B C 1
ATOM 1515 O O . THR B 1 55 ? 4.262 -23.391 -22.391 1 95.56 55 THR B O 1
ATOM 1518 N N . GLY B 1 56 ? 5.844 -23 -20.859 1 96.5 56 GLY B N 1
ATOM 1519 C CA . GLY B 1 56 ? 5.695 -21.562 -20.969 1 96.5 56 GLY B CA 1
ATOM 1520 C C . GLY B 1 56 ? 4.516 -21.016 -20.188 1 96.5 56 GLY B C 1
ATOM 1521 O O . GLY B 1 56 ? 4.277 -19.812 -20.172 1 96.5 56 GLY B O 1
ATOM 1522 N N . ARG B 1 57 ? 3.875 -21.891 -19.453 1 96.94 57 ARG B N 1
ATOM 1523 C CA . ARG B 1 57 ? 2.688 -21.516 -18.703 1 96.94 57 ARG B CA 1
ATOM 1524 C C . ARG B 1 57 ? 3.047 -20.578 -17.562 1 96.94 57 ARG B C 1
ATOM 1526 O O . ARG B 1 57 ? 4.051 -20.781 -16.875 1 96.94 57 ARG B O 1
ATOM 1533 N N . LEU B 1 58 ? 2.17 -19.531 -17.422 1 98.19 58 LEU B N 1
ATOM 1534 C CA . LEU B 1 58 ? 2.33 -18.641 -16.266 1 98.19 58 LEU B CA 1
ATOM 1535 C C . LEU B 1 58 ? 2.096 -19.406 -14.969 1 98.19 58 LEU B C 1
ATOM 1537 O O . LEU B 1 58 ? 0.967 -19.812 -14.68 1 98.19 58 LEU B O 1
ATOM 1541 N N . ALA B 1 59 ? 3.145 -19.594 -14.188 1 98.19 59 ALA B N 1
ATOM 1542 C CA . ALA B 1 59 ? 3.1 -20.422 -12.984 1 98.19 59 ALA B CA 1
ATOM 1543 C C . ALA B 1 59 ? 2.793 -19.594 -11.75 1 98.19 59 ALA B C 1
ATOM 1545 O O . ALA B 1 59 ? 2.217 -20.094 -10.781 1 98.19 59 ALA B O 1
ATOM 1546 N N .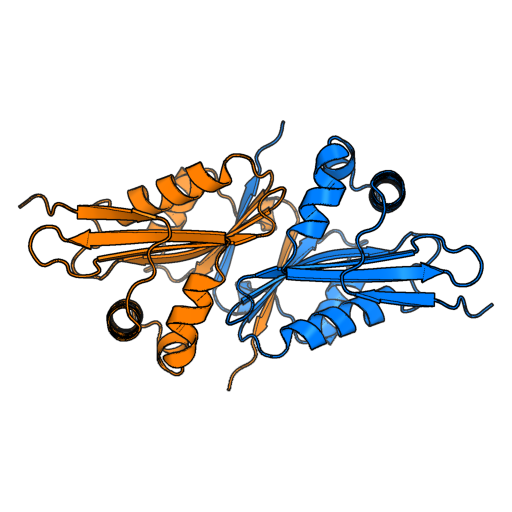 GLY B 1 60 ? 3.193 -18.359 -11.719 1 98.38 60 GLY B N 1
ATOM 1547 C CA . GLY B 1 60 ? 2.967 -17.5 -10.57 1 98.38 60 GLY B CA 1
ATOM 1548 C C . GLY B 1 60 ? 3.438 -16.062 -10.797 1 98.38 60 GLY B C 1
ATOM 1549 O O . GLY B 1 60 ? 4.109 -15.781 -11.781 1 98.38 60 GLY B O 1
ATOM 1550 N N . LEU B 1 61 ? 3.035 -15.219 -9.891 1 98.31 61 LEU B N 1
ATOM 1551 C CA . LEU B 1 61 ? 3.516 -13.844 -9.945 1 98.31 61 LEU B CA 1
ATOM 1552 C C . LEU B 1 61 ? 3.52 -13.219 -8.555 1 98.31 61 LEU B C 1
ATOM 1554 O O . LEU B 1 61 ? 2.914 -13.758 -7.621 1 98.31 61 LEU B O 1
ATOM 1558 N N . VAL B 1 62 ? 4.34 -12.188 -8.422 1 98.12 62 VAL B N 1
ATOM 1559 C CA . VAL B 1 62 ? 4.316 -11.297 -7.273 1 98.12 62 VAL B CA 1
ATOM 1560 C C . VAL B 1 62 ? 4.301 -9.844 -7.75 1 98.12 62 VAL B C 1
ATOM 1562 O O . VAL B 1 62 ? 4.965 -9.5 -8.727 1 98.12 62 VAL B O 1
ATOM 1565 N N . ARG B 1 63 ? 3.51 -9.047 -7.148 1 97.56 63 ARG B N 1
ATOM 1566 C CA . ARG B 1 63 ? 3.564 -7.621 -7.441 1 97.56 63 ARG B CA 1
ATOM 1567 C C . ARG B 1 63 ? 3.547 -6.797 -6.16 1 97.56 63 ARG B C 1
ATOM 1569 O O . ARG B 1 63 ? 3.037 -7.246 -5.133 1 97.56 63 ARG B O 1
ATOM 1576 N N . ALA B 1 64 ? 4.16 -5.652 -6.23 1 97.31 64 ALA B N 1
ATOM 1577 C CA . ALA B 1 64 ? 4.23 -4.707 -5.121 1 97.31 64 ALA B CA 1
ATOM 1578 C C . ALA B 1 64 ? 3.887 -3.295 -5.582 1 97.31 64 ALA B C 1
ATOM 1580 O O . ALA B 1 64 ? 4.109 -2.943 -6.742 1 97.31 64 ALA B O 1
ATOM 1581 N N . VAL B 1 65 ? 3.266 -2.572 -4.695 1 96.56 65 VAL B N 1
ATOM 1582 C CA . VAL B 1 65 ? 3.006 -1.151 -4.91 1 96.56 65 VAL B CA 1
ATOM 1583 C C . VAL B 1 65 ? 3.66 -0.335 -3.797 1 96.56 65 VAL B C 1
ATOM 1585 O O . VAL B 1 65 ? 4.059 -0.885 -2.766 1 96.56 65 VAL B O 1
ATOM 1588 N N . GLY B 1 66 ? 3.838 0.991 -4.027 1 96.5 66 GLY B N 1
ATOM 1589 C CA . GLY B 1 66 ? 4.52 1.866 -3.086 1 96.5 66 GLY B CA 1
ATOM 1590 C C . GLY B 1 66 ? 5.012 3.156 -3.719 1 96.5 66 GLY B C 1
ATOM 1591 O O . GLY B 1 66 ? 4.566 3.527 -4.809 1 96.5 66 GLY B O 1
ATOM 1592 N N . ASP B 1 67 ? 5.844 3.84 -2.971 1 95.62 67 ASP B N 1
ATOM 1593 C CA . ASP B 1 67 ? 6.367 5.109 -3.473 1 95.62 67 ASP B CA 1
ATOM 1594 C C . ASP B 1 67 ? 7.793 4.949 -3.992 1 95.62 67 ASP B C 1
ATOM 1596 O O . ASP B 1 67 ? 8.398 5.914 -4.465 1 95.62 67 ASP B O 1
ATOM 1600 N N . GLY B 1 68 ? 8.352 3.701 -3.885 1 93.44 68 GLY B N 1
ATOM 1601 C CA . GLY B 1 68 ? 9.688 3.398 -4.367 1 93.44 68 GLY B CA 1
ATOM 1602 C C . GLY B 1 68 ? 10.781 3.916 -3.453 1 93.44 68 GLY B C 1
ATOM 1603 O O . GLY B 1 68 ? 11.969 3.832 -3.785 1 93.44 68 GLY B O 1
ATOM 1604 N N . VAL B 1 69 ? 10.406 4.453 -2.234 1 93.56 69 VAL B N 1
ATOM 1605 C CA . VAL B 1 69 ? 11.398 5.102 -1.377 1 93.56 69 VAL B CA 1
ATOM 1606 C C . VAL B 1 69 ? 11.195 4.66 0.071 1 93.56 69 VAL B C 1
ATOM 1608 O O . VAL B 1 69 ? 12.07 4.02 0.66 1 93.56 69 VAL B O 1
ATOM 1611 N N . SER B 1 70 ? 10.039 4.844 0.601 1 92.25 70 SER B N 1
ATOM 1612 C CA . SER B 1 70 ? 9.875 4.719 2.045 1 92.25 70 SER B CA 1
ATOM 1613 C C . SER B 1 70 ? 8.938 3.566 2.398 1 92.25 70 SER B C 1
ATOM 1615 O O . SER B 1 70 ? 8.969 3.057 3.52 1 92.25 70 SER B O 1
ATOM 1617 N N . ILE B 1 71 ? 8.086 3.148 1.467 1 94.12 71 ILE B N 1
ATOM 1618 C CA . ILE B 1 71 ? 7.066 2.168 1.807 1 94.12 71 ILE B CA 1
ATOM 1619 C C . ILE B 1 71 ? 6.773 1.284 0.595 1 94.12 71 ILE B C 1
ATOM 1621 O O . ILE B 1 71 ? 6.77 1.761 -0.542 1 94.12 71 ILE B O 1
ATOM 1625 N N . SER B 1 72 ? 6.547 0.039 0.837 1 95.94 72 SER B N 1
ATOM 1626 C CA . SER B 1 72 ? 6.105 -0.922 -0.168 1 95.94 72 SER B CA 1
ATOM 1627 C C . SER B 1 72 ? 5.043 -1.863 0.396 1 95.94 72 SER B C 1
ATOM 1629 O O . SER B 1 72 ? 5.078 -2.205 1.58 1 95.94 72 SER B O 1
ATOM 1631 N N . TYR B 1 73 ? 4.145 -2.209 -0.425 1 96.44 73 TYR B N 1
ATOM 1632 C CA . TYR B 1 73 ? 3.125 -3.207 -0.118 1 96.44 73 TYR B CA 1
ATOM 1633 C C . TYR B 1 73 ? 3.195 -4.375 -1.095 1 96.44 73 TYR B C 1
ATOM 1635 O O . TYR B 1 73 ? 3.053 -4.188 -2.305 1 96.44 73 TYR B O 1
ATOM 1643 N N . ILE B 1 74 ? 3.451 -5.508 -0.499 1 96.44 74 ILE B N 1
ATOM 1644 C CA . ILE B 1 74 ? 3.262 -6.695 -1.325 1 96.44 74 ILE B CA 1
ATOM 1645 C C . ILE B 1 74 ? 1.771 -6.953 -1.527 1 96.44 74 ILE B C 1
ATOM 1647 O O . ILE B 1 74 ? 1.059 -7.293 -0.58 1 96.44 74 ILE B O 1
ATOM 1651 N N . GLN B 1 75 ? 1.296 -6.754 -2.662 1 94.75 75 GLN B N 1
ATOM 1652 C CA . GLN B 1 75 ? -0.141 -6.762 -2.914 1 94.75 75 GLN B CA 1
ATOM 1653 C C . GLN B 1 75 ? -0.625 -8.148 -3.311 1 94.75 75 GLN B C 1
ATOM 1655 O O . GLN B 1 75 ? -1.648 -8.625 -2.812 1 94.75 75 GLN B O 1
ATOM 1660 N N . ASP B 1 76 ? 0.016 -8.789 -4.266 1 95.44 76 ASP B N 1
ATOM 1661 C CA . ASP B 1 76 ? -0.355 -10.133 -4.719 1 95.44 76 ASP B CA 1
ATOM 1662 C C . ASP B 1 76 ? 0.862 -11.047 -4.77 1 95.44 76 ASP B C 1
ATOM 1664 O O . ASP B 1 76 ? 1.916 -10.664 -5.281 1 95.44 76 ASP B O 1
ATOM 1668 N N . LEU B 1 77 ? 0.702 -12.148 -4.203 1 96.12 77 LEU B N 1
ATOM 1669 C CA . LEU B 1 77 ? 1.564 -13.312 -4.371 1 96.12 77 LEU B CA 1
ATOM 1670 C C . L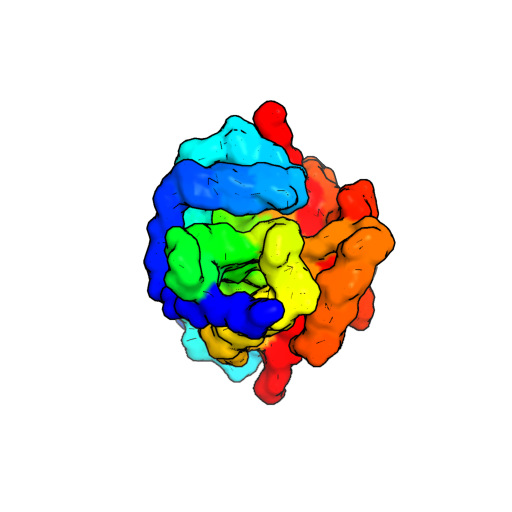EU B 1 77 ? 0.737 -14.57 -4.609 1 96.12 77 LEU B C 1
ATOM 1672 O O . LEU B 1 77 ? 0.057 -15.055 -3.701 1 96.12 77 LEU B O 1
ATOM 1676 N N . LEU B 1 78 ? 0.792 -15.031 -5.867 1 94.94 78 LEU B N 1
ATOM 1677 C CA . LEU B 1 78 ? -0.027 -16.219 -6.133 1 94.94 78 LEU B CA 1
ATOM 1678 C C . LEU B 1 78 ? 0.699 -17.172 -7.066 1 94.94 78 LEU B C 1
ATOM 1680 O O . LEU B 1 78 ? 1.435 -16.75 -7.957 1 94.94 78 LEU B O 1
ATOM 1684 N N . ILE B 1 79 ? 0.484 -18.391 -6.742 1 96.31 79 ILE B N 1
ATOM 1685 C CA . ILE B 1 79 ? 1.07 -19.516 -7.461 1 96.31 79 ILE B CA 1
ATOM 1686 C C . ILE B 1 79 ? -0.036 -20.453 -7.953 1 96.31 79 ILE B C 1
ATOM 1688 O O . ILE B 1 79 ? -0.92 -20.844 -7.188 1 96.31 79 ILE B O 1
ATOM 1692 N N . ASN B 1 80 ? 0.001 -20.75 -9.242 1 97.12 80 ASN B N 1
ATOM 1693 C CA . ASN B 1 80 ? -0.892 -21.781 -9.75 1 97.12 80 ASN B CA 1
ATOM 1694 C C . ASN B 1 80 ? -0.837 -23.031 -8.891 1 97.12 80 ASN B C 1
ATOM 1696 O O . ASN B 1 80 ? 0.247 -23.516 -8.539 1 97.12 80 ASN B O 1
ATOM 1700 N N . PRO B 1 81 ? -1.998 -23.594 -8.539 1 95.69 81 PRO B N 1
ATOM 1701 C CA . PRO B 1 81 ? -2.043 -24.75 -7.656 1 95.69 81 PRO B CA 1
ATOM 1702 C C . PRO B 1 81 ? -1.18 -25.906 -8.164 1 95.69 81 PRO B C 1
ATOM 1704 O O . PRO B 1 81 ? -0.607 -26.656 -7.359 1 95.69 81 PRO B O 1
ATOM 1707 N N . ASP B 1 82 ? -1.005 -26.031 -9.422 1 95.25 82 ASP B N 1
ATOM 1708 C CA . ASP B 1 82 ? -0.21 -27.094 -10.016 1 95.25 82 ASP B CA 1
ATOM 1709 C C . ASP B 1 82 ? 1.264 -26.953 -9.641 1 95.25 82 ASP B C 1
ATOM 1711 O O . ASP B 1 82 ? 2.035 -27.906 -9.766 1 95.25 82 ASP B O 1
ATOM 1715 N N . PHE B 1 83 ? 1.643 -25.797 -9.172 1 94.81 83 PHE B N 1
ATOM 1716 C CA . PHE B 1 83 ? 3.057 -25.547 -8.93 1 94.81 83 PHE B CA 1
ATOM 1717 C C . PHE B 1 83 ? 3.289 -25.125 -7.48 1 94.81 83 PHE B C 1
ATOM 1719 O O . PHE B 1 83 ? 4.336 -24.562 -7.152 1 94.81 83 PHE B O 1
ATOM 1726 N N . GLN B 1 84 ? 2.32 -25.234 -6.613 1 89.88 84 GLN B N 1
ATOM 1727 C CA . GLN B 1 84 ? 2.463 -24.859 -5.211 1 89.88 84 GLN B CA 1
ATOM 1728 C C . GLN B 1 84 ? 3.318 -25.875 -4.457 1 89.88 84 GLN B C 1
ATOM 1730 O O . GLN B 1 84 ? 3.574 -26.969 -4.961 1 89.88 84 GLN B O 1
ATOM 1735 N N . LYS B 1 85 ? 3.975 -25.5 -3.395 1 86.25 85 LYS B N 1
ATOM 1736 C CA . LYS B 1 85 ? 4.828 -26.328 -2.539 1 86.25 85 LYS B CA 1
ATOM 1737 C C . LYS B 1 85 ? 6.094 -26.75 -3.273 1 86.25 85 LYS B C 1
ATOM 1739 O O . LYS B 1 85 ? 6.617 -27.844 -3.039 1 86.25 85 LYS B O 1
ATOM 1744 N N . SER B 1 86 ? 6.414 -25.969 -4.242 1 86.88 86 SER B N 1
ATOM 1745 C CA . SER B 1 86 ? 7.629 -26.219 -5.008 1 86.88 86 SER B CA 1
ATOM 1746 C C . SER B 1 86 ? 8.734 -25.234 -4.629 1 86.88 86 SER B C 1
ATOM 1748 O O . SER B 1 86 ? 9.836 -25.297 -5.176 1 86.88 86 SER B O 1
ATOM 1750 N N . GLY B 1 87 ? 8.367 -24.312 -3.758 1 92.19 87 GLY B N 1
ATOM 1751 C CA . GLY B 1 87 ? 9.32 -23.266 -3.404 1 92.19 87 GLY B CA 1
ATOM 1752 C C . GLY B 1 87 ? 9.195 -22.031 -4.273 1 92.19 87 GLY B C 1
ATOM 1753 O O . GLY B 1 87 ? 9.875 -21.031 -4.039 1 92.19 87 GLY B O 1
ATOM 1754 N N . LEU B 1 88 ? 8.344 -22.078 -5.227 1 94.56 88 LEU B N 1
ATOM 1755 C CA . LEU B 1 88 ? 8.164 -20.984 -6.18 1 94.56 88 LEU B CA 1
ATOM 1756 C C . LEU B 1 88 ? 7.676 -19.719 -5.477 1 94.56 88 LEU B C 1
ATOM 1758 O O . LEU B 1 88 ? 8.164 -18.625 -5.758 1 94.56 88 LEU B O 1
ATOM 1762 N N . GLY B 1 89 ? 6.762 -19.875 -4.574 1 95 89 GLY B N 1
ATOM 1763 C CA . GLY B 1 89 ? 6.27 -18.734 -3.811 1 95 89 GLY B CA 1
ATOM 1764 C C . GLY B 1 89 ? 7.352 -18.047 -3.01 1 95 89 GLY B C 1
ATOM 1765 O O . GLY B 1 89 ? 7.438 -16.812 -3.008 1 95 89 GLY B O 1
ATOM 1766 N N . SER B 1 90 ? 8.164 -18.844 -2.387 1 95.5 90 SER B N 1
ATOM 1767 C CA . SER B 1 90 ? 9.281 -18.312 -1.61 1 95.5 90 SER B CA 1
ATOM 1768 C C . SER B 1 90 ? 10.25 -17.531 -2.498 1 95.5 90 SER B C 1
ATOM 1770 O O . SER B 1 90 ? 10.711 -16.453 -2.129 1 95.5 90 SER B O 1
ATOM 1772 N N . ARG B 1 91 ? 10.555 -18.062 -3.588 1 96.44 91 ARG B N 1
ATOM 1773 C CA . ARG B 1 91 ? 11.484 -17.422 -4.512 1 96.44 91 ARG B CA 1
ATOM 1774 C C . ARG B 1 91 ? 10.922 -16.094 -5.012 1 96.44 91 ARG B C 1
ATOM 1776 O O . ARG B 1 91 ? 11.633 -15.094 -5.047 1 96.44 91 ARG B O 1
ATOM 1783 N N . LEU B 1 92 ? 9.68 -16.078 -5.426 1 97.38 92 LEU B N 1
ATOM 1784 C CA . LEU B 1 92 ? 9.047 -14.859 -5.906 1 97.38 92 LEU B CA 1
ATOM 1785 C C . LEU B 1 92 ? 8.992 -13.812 -4.801 1 97.38 92 LEU B C 1
ATOM 1787 O O . LEU B 1 92 ? 9.258 -12.633 -5.051 1 97.38 92 LEU B O 1
ATOM 1791 N N . LEU B 1 93 ? 8.672 -14.242 -3.602 1 96.25 93 LEU B N 1
ATOM 1792 C CA . LEU B 1 93 ? 8.656 -13.32 -2.473 1 96.25 93 LEU B CA 1
ATOM 1793 C C . LEU B 1 93 ? 10.039 -12.727 -2.232 1 96.25 93 LEU B C 1
ATOM 1795 O O . LEU B 1 93 ? 10.18 -11.516 -2.045 1 96.25 93 LEU B O 1
ATOM 1799 N N . ASP B 1 94 ? 11.047 -13.539 -2.256 1 96.44 94 ASP B N 1
ATOM 1800 C CA . ASP B 1 94 ? 12.414 -13.078 -2.045 1 96.44 94 ASP B CA 1
ATOM 1801 C C . ASP B 1 94 ? 12.812 -12.062 -3.111 1 96.44 94 ASP B C 1
ATOM 1803 O O . ASP B 1 94 ? 13.469 -11.062 -2.809 1 96.44 94 ASP B O 1
ATOM 1807 N N . MET B 1 95 ? 12.477 -12.336 -4.328 1 96.81 95 MET B N 1
ATOM 1808 C CA . MET B 1 95 ? 12.75 -11.391 -5.406 1 96.81 95 MET B CA 1
ATOM 1809 C C . MET B 1 95 ? 12.102 -10.039 -5.129 1 96.81 95 MET B C 1
ATOM 1811 O O . MET B 1 95 ? 12.727 -8.992 -5.312 1 96.81 95 MET B O 1
ATOM 1815 N N . ALA B 1 96 ? 10.836 -10.055 -4.715 1 96.19 96 ALA B N 1
ATOM 1816 C CA . ALA B 1 96 ? 10.133 -8.82 -4.406 1 96.19 96 ALA B CA 1
ATOM 1817 C C . ALA B 1 96 ? 10.797 -8.086 -3.246 1 96.19 96 ALA B C 1
ATOM 1819 O O . ALA B 1 96 ? 11.008 -6.867 -3.311 1 96.19 96 ALA B O 1
ATOM 1820 N N . LEU B 1 97 ? 11.164 -8.812 -2.207 1 94.5 97 LEU B N 1
ATOM 1821 C CA . LEU B 1 97 ? 11.781 -8.219 -1.026 1 94.5 97 LEU B CA 1
ATOM 1822 C C . LEU B 1 97 ? 13.148 -7.641 -1.358 1 94.5 97 LEU B C 1
ATOM 1824 O O . LEU B 1 97 ? 13.539 -6.594 -0.826 1 94.5 97 LEU B O 1
ATOM 1828 N N . ASP B 1 98 ? 13.844 -8.281 -2.219 1 93.62 98 ASP B N 1
ATOM 1829 C CA . ASP B 1 98 ? 15.141 -7.777 -2.664 1 93.62 98 ASP B CA 1
ATOM 1830 C C . ASP B 1 98 ? 14.977 -6.477 -3.447 1 93.62 98 ASP B C 1
ATOM 1832 O O . ASP B 1 98 ? 15.805 -5.566 -3.322 1 93.62 98 ASP B O 1
ATOM 1836 N N . ALA B 1 99 ? 14.008 -6.395 -4.207 1 91.88 99 ALA B N 1
ATOM 1837 C CA . ALA B 1 99 ? 13.766 -5.23 -5.055 1 91.88 99 ALA B CA 1
ATOM 1838 C C . ALA B 1 99 ? 13.336 -4.027 -4.223 1 91.88 99 ALA B C 1
ATOM 1840 O O . ALA B 1 99 ? 13.625 -2.881 -4.582 1 91.88 99 ALA B O 1
ATOM 1841 N N . VAL B 1 100 ? 12.672 -4.316 -3.08 1 84.75 100 VAL B N 1
ATOM 1842 C CA . VAL B 1 100 ? 12.156 -3.215 -2.275 1 84.75 100 VAL B CA 1
ATOM 1843 C C . VAL B 1 100 ? 13.055 -3.002 -1.058 1 84.75 100 VAL B C 1
ATOM 1845 O O . VAL B 1 100 ? 12.703 -2.25 -0.145 1 84.75 100 VAL B O 1
ATOM 1848 N N . GLY B 1 101 ? 14.094 -3.795 -0.902 1 73 101 GLY B N 1
ATOM 1849 C CA . GLY B 1 101 ? 15 -3.869 0.229 1 73 101 GLY B CA 1
ATOM 1850 C C . GLY B 1 101 ? 15.477 -2.51 0.702 1 73 101 GLY B C 1
ATOM 1851 O O . GLY B 1 101 ? 15.781 -2.328 1.884 1 73 101 GLY B O 1
ATOM 1852 N N . GLY B 1 102 ? 15.367 -1.48 0.13 1 79.31 102 GLY B N 1
ATOM 1853 C CA . GLY B 1 102 ? 15.789 -0.165 0.583 1 79.31 102 GLY B CA 1
ATOM 1854 C C . GLY B 1 102 ? 14.664 0.643 1.202 1 79.31 102 GLY B C 1
ATOM 1855 O O . GLY B 1 102 ? 14.891 1.734 1.727 1 79.31 102 GLY B O 1
ATOM 1856 N N . VAL B 1 103 ? 13.602 -0.06 1.335 1 86.88 103 VAL B N 1
ATOM 1857 C CA . VAL B 1 103 ? 12.453 0.659 1.888 1 86.88 103 VAL B CA 1
ATOM 1858 C C . VAL B 1 103 ? 12.297 0.321 3.369 1 86.88 103 VAL B C 1
ATOM 1860 O O . VAL B 1 103 ? 12.5 -0.826 3.775 1 86.88 103 VAL B O 1
ATOM 1863 N N . ARG B 1 104 ? 11.953 1.319 4.125 1 86.12 104 ARG B N 1
ATOM 1864 C CA . ARG B 1 104 ? 11.859 1.198 5.578 1 86.12 104 ARG B CA 1
ATOM 1865 C C . ARG B 1 104 ? 10.688 0.309 5.98 1 86.12 104 ARG B C 1
ATOM 1867 O O . ARG B 1 104 ? 10.781 -0.442 6.953 1 86.12 104 ARG B O 1
ATOM 1874 N N . GLN B 1 105 ? 9.656 0.428 5.328 1 92.81 105 GLN B N 1
ATOM 1875 C CA . GLN B 1 105 ? 8.43 -0.255 5.727 1 92.81 105 GLN B CA 1
ATOM 1876 C C . GLN B 1 105 ? 7.887 -1.117 4.594 1 92.81 105 GLN B C 1
ATOM 1878 O O . GLN B 1 105 ? 7.605 -0.612 3.502 1 92.81 105 GLN B O 1
ATOM 1883 N N . VAL B 1 106 ? 7.715 -2.41 4.832 1 95.5 106 VAL B N 1
ATOM 1884 C CA . VAL B 1 106 ? 7.062 -3.32 3.896 1 95.5 106 VAL B CA 1
ATOM 1885 C C . VAL B 1 106 ? 5.855 -3.971 4.566 1 95.5 106 VAL B C 1
ATOM 1887 O O . VAL B 1 106 ? 5.953 -4.461 5.695 1 95.5 106 VAL B O 1
ATOM 1890 N N . TYR B 1 107 ? 4.73 -3.912 3.859 1 96.88 107 TYR B N 1
ATOM 1891 C CA . TYR B 1 107 ? 3.49 -4.445 4.406 1 96.88 107 TYR B CA 1
ATOM 1892 C C . TYR B 1 107 ? 2.912 -5.523 3.496 1 96.88 107 TYR B C 1
ATOM 1894 O O . TYR B 1 107 ? 3.195 -5.547 2.295 1 96.88 107 TYR B O 1
ATOM 1902 N N . ILE B 1 108 ? 2.104 -6.406 4.07 1 96.19 108 ILE B N 1
ATOM 1903 C CA . ILE B 1 108 ? 1.275 -7.363 3.346 1 96.19 108 ILE B CA 1
ATOM 1904 C C . ILE B 1 108 ? 0.003 -7.652 4.141 1 96.19 108 ILE B C 1
ATOM 1906 O O . ILE B 1 108 ? 0.046 -7.785 5.363 1 96.19 108 ILE B O 1
ATOM 1910 N N . THR B 1 109 ? -1.117 -7.625 3.48 1 95.88 109 THR B N 1
ATOM 1911 C CA . THR B 1 109 ? -2.375 -8.094 4.051 1 95.88 109 THR B CA 1
ATOM 1912 C C . THR B 1 109 ? -2.793 -9.422 3.426 1 95.88 109 THR B C 1
ATOM 1914 O O . THR B 1 109 ? -2.828 -9.555 2.201 1 95.88 109 THR B O 1
ATOM 1917 N N . THR B 1 110 ? -3.027 -10.414 4.246 1 94.12 110 THR B N 1
ATOM 1918 C CA . THR B 1 110 ? -3.381 -11.734 3.74 1 94.12 110 THR B CA 1
ATOM 1919 C C . THR B 1 110 ? -4.488 -12.359 4.586 1 94.12 110 THR B C 1
ATOM 1921 O O . THR B 1 110 ? -4.809 -11.859 5.668 1 94.12 110 THR B O 1
ATOM 1924 N N . ASP B 1 111 ? -5.09 -13.422 4.02 1 93.31 111 ASP B N 1
ATOM 1925 C CA . ASP B 1 111 ? -6.184 -14.133 4.672 1 93.31 111 ASP B CA 1
ATOM 1926 C C . ASP B 1 111 ? -5.684 -14.945 5.863 1 93.31 111 ASP B C 1
ATOM 1928 O O . ASP B 1 111 ? -4.602 -15.531 5.809 1 93.31 111 ASP B O 1
ATOM 1932 N N . THR B 1 112 ? -6.547 -15.055 6.906 1 93.5 112 THR B N 1
ATOM 1933 C CA . THR B 1 112 ? -6.133 -15.766 8.117 1 93.5 112 THR B CA 1
ATOM 1934 C C . THR B 1 112 ? -6.742 -17.156 8.156 1 93.5 112 THR B C 1
ATOM 1936 O O . THR B 1 112 ? -6.668 -17.844 9.18 1 93.5 112 THR B O 1
ATOM 1939 N N . HIS B 1 113 ? -7.43 -17.469 7.117 1 92.12 113 HIS B N 1
ATOM 1940 C CA . HIS B 1 113 ? -7.961 -18.828 7.082 1 92.12 113 HIS B CA 1
ATOM 1941 C C . HIS B 1 113 ? -6.875 -19.859 7.375 1 92.12 113 HIS B C 1
ATOM 1943 O O . HIS B 1 113 ? -5.742 -19.719 6.902 1 92.12 113 HIS B O 1
ATOM 1949 N N . PRO B 1 114 ? -7.207 -20.922 8.078 1 90.94 114 PRO B N 1
ATOM 1950 C CA . PRO B 1 114 ? -6.199 -21.906 8.453 1 90.94 114 PRO B CA 1
ATOM 1951 C C . PRO B 1 114 ? -5.469 -22.5 7.254 1 90.94 114 PRO B C 1
ATOM 1953 O O . PRO B 1 114 ? -4.293 -22.859 7.355 1 90.94 114 PRO B O 1
ATOM 1956 N N . SER B 1 115 ? -6.137 -22.609 6.148 1 87.94 115 SER B N 1
ATOM 1957 C CA . SER B 1 115 ? -5.527 -23.156 4.941 1 87.94 115 SER B CA 1
ATOM 1958 C C . SER B 1 115 ? -4.406 -22.25 4.43 1 87.94 115 SER B C 1
ATOM 1960 O O . SER B 1 115 ? -3.598 -22.672 3.6 1 87.94 115 SER B O 1
ATOM 1962 N N . ASN B 1 116 ? -4.391 -21.047 4.938 1 89.69 116 ASN B N 1
ATOM 1963 C CA . ASN B 1 116 ? -3.404 -20.078 4.496 1 89.69 116 ASN B CA 1
ATOM 1964 C C . ASN B 1 116 ? -2.258 -19.938 5.492 1 89.69 116 ASN B C 1
ATOM 1966 O O . ASN B 1 116 ? -1.381 -19.094 5.328 1 89.69 116 ASN B O 1
ATOM 1970 N N . GLN B 1 117 ? -2.205 -20.797 6.48 1 91.56 117 GLN B N 1
ATOM 1971 C CA . GLN B 1 117 ? -1.223 -20.672 7.551 1 91.56 117 GLN B CA 1
ATOM 1972 C C . GLN B 1 117 ? 0.199 -20.781 7.008 1 91.56 117 GLN B C 1
ATOM 1974 O O . GLN B 1 117 ? 1.114 -20.125 7.5 1 91.56 117 GLN B O 1
ATOM 1979 N N . HIS B 1 118 ? 0.333 -21.594 6.07 1 88.88 118 HIS B N 1
ATOM 1980 C CA . HIS B 1 118 ? 1.66 -21.781 5.496 1 88.88 118 HIS B CA 1
ATOM 1981 C C . HIS B 1 118 ? 2.18 -20.5 4.871 1 88.88 118 HIS B C 1
ATOM 1983 O O . HIS B 1 118 ? 3.375 -20.203 4.941 1 88.88 118 HIS B O 1
ATOM 1989 N N . VAL B 1 119 ? 1.301 -19.719 4.258 1 89.38 119 VAL B N 1
ATOM 1990 C CA . VAL B 1 119 ? 1.669 -18.438 3.66 1 89.38 119 VAL B CA 1
ATOM 1991 C C . VAL B 1 119 ? 2.078 -17.453 4.754 1 89.38 119 VAL B C 1
ATOM 1993 O O . VAL B 1 119 ? 3.096 -16.766 4.633 1 89.38 119 VAL B O 1
ATOM 1996 N N . ILE B 1 120 ? 1.376 -17.406 5.812 1 93.19 120 ILE B N 1
ATOM 1997 C CA . ILE B 1 120 ? 1.685 -16.531 6.945 1 93.19 120 ILE B CA 1
ATOM 1998 C C . ILE B 1 120 ? 3.047 -16.906 7.523 1 93.19 120 ILE B C 1
ATOM 2000 O O . ILE B 1 120 ? 3.867 -16.047 7.816 1 93.19 120 ILE B O 1
ATOM 2004 N N . ASP B 1 121 ? 3.266 -18.188 7.641 1 93.69 121 ASP B N 1
ATOM 2005 C CA . ASP B 1 121 ? 4.543 -18.672 8.148 1 93.69 121 ASP B CA 1
ATOM 2006 C C . ASP B 1 121 ? 5.695 -18.25 7.242 1 93.69 121 ASP B C 1
ATOM 2008 O O . ASP B 1 121 ? 6.781 -17.922 7.723 1 93.69 121 ASP B O 1
ATOM 2012 N N . LEU B 1 122 ? 5.426 -18.328 6.027 1 93.25 122 LEU B N 1
ATOM 2013 C CA . LEU B 1 122 ? 6.422 -17.875 5.062 1 93.25 122 LEU B CA 1
ATOM 2014 C C . LEU B 1 122 ? 6.809 -16.422 5.32 1 93.25 122 LEU B C 1
ATOM 2016 O O . LEU B 1 122 ? 7.992 -16.094 5.359 1 93.25 122 LEU B O 1
ATOM 2020 N N . TYR B 1 123 ? 5.824 -15.547 5.52 1 95.44 123 TYR B N 1
ATOM 2021 C CA . TYR B 1 123 ? 6.07 -14.133 5.762 1 95.44 123 TYR B CA 1
ATOM 2022 C C . TYR B 1 123 ? 6.781 -13.922 7.09 1 95.44 123 TYR B C 1
ATOM 2024 O O . TYR B 1 123 ? 7.711 -13.117 7.184 1 95.44 123 TYR B O 1
ATOM 2032 N N . ARG B 1 124 ? 6.387 -14.641 8.047 1 95.25 124 ARG B N 1
ATOM 2033 C CA . ARG B 1 124 ? 7.039 -14.555 9.352 1 95.25 124 ARG B CA 1
ATOM 2034 C C . ARG B 1 124 ? 8.508 -14.938 9.25 1 95.25 124 ARG B C 1
ATOM 2036 O O . ARG B 1 124 ? 9.367 -14.305 9.883 1 95.25 124 ARG B O 1
ATOM 2043 N N . GLY B 1 125 ? 8.711 -15.969 8.508 1 95.12 125 GLY B N 1
ATOM 2044 C CA . GLY B 1 125 ? 10.078 -16.406 8.289 1 95.12 125 GLY B CA 1
ATOM 2045 C C . GLY B 1 125 ? 10.945 -15.359 7.621 1 95.12 125 GLY B C 1
ATOM 2046 O O . GLY B 1 125 ? 12.18 -15.43 7.676 1 95.12 125 GLY B O 1
ATOM 2047 N N . ARG B 1 126 ? 10.328 -14.367 6.988 1 94.25 126 ARG B N 1
ATOM 2048 C CA . ARG B 1 126 ? 11.062 -13.297 6.316 1 94.25 126 ARG B CA 1
ATOM 2049 C C . ARG B 1 126 ? 11.031 -12.016 7.137 1 94.25 126 ARG B C 1
ATOM 2051 O O . ARG B 1 126 ? 11.289 -10.93 6.609 1 94.25 126 ARG B O 1
ATOM 2058 N N . GLY B 1 127 ? 10.656 -12.133 8.43 1 94.19 127 GLY B N 1
ATOM 2059 C CA . GLY B 1 127 ? 10.773 -11 9.336 1 94.19 127 GLY B CA 1
ATOM 2060 C C . GLY B 1 127 ? 9.484 -10.211 9.469 1 94.19 127 GLY B C 1
ATOM 2061 O O . GLY B 1 127 ? 9.461 -9.156 10.117 1 94.19 127 GLY B O 1
ATOM 2062 N N . PHE B 1 128 ? 8.398 -10.672 8.891 1 96.56 128 PHE B N 1
ATOM 2063 C CA . PHE B 1 128 ? 7.121 -9.992 9.031 1 96.56 128 PHE B CA 1
ATOM 2064 C C . PHE B 1 128 ? 6.453 -10.344 10.352 1 96.56 128 PHE B C 1
ATOM 2066 O O . PHE B 1 128 ? 6.578 -11.477 10.836 1 96.56 128 PHE B O 1
ATOM 2073 N N . SER B 1 129 ? 5.777 -9.391 10.891 1 96.94 129 SER B N 1
ATOM 2074 C CA . SER B 1 129 ? 4.98 -9.586 12.094 1 96.94 129 SER B CA 1
ATOM 2075 C C . SER B 1 129 ? 3.674 -8.805 12.023 1 96.94 129 SER B C 1
ATOM 2077 O O . SER B 1 129 ? 3.602 -7.766 11.359 1 96.94 129 SER B O 1
ATOM 2079 N N . PRO B 1 130 ? 2.652 -9.312 12.703 1 96.75 130 PRO B N 1
ATOM 2080 C CA . PRO B 1 130 ? 1.391 -8.562 12.703 1 96.75 130 PRO B CA 1
ATOM 2081 C C . PRO B 1 130 ? 1.553 -7.129 13.195 1 96.75 130 PRO B C 1
ATOM 2083 O O . PRO B 1 130 ? 2.287 -6.883 14.156 1 96.75 130 PRO B O 1
ATOM 2086 N N . VAL B 1 131 ? 0.836 -6.176 12.555 1 96.56 131 VAL B N 1
ATOM 2087 C CA . VAL B 1 131 ? 0.995 -4.758 12.852 1 96.56 131 VAL B CA 1
ATOM 2088 C C . VAL B 1 131 ? 0.484 -4.465 14.266 1 96.56 131 VAL B C 1
ATOM 2090 O O . VAL B 1 131 ? 0.892 -3.484 14.891 1 96.56 131 VAL B O 1
ATOM 2093 N N . GLU B 1 132 ? -0.409 -5.293 14.75 1 94.5 132 GLU B N 1
ATOM 2094 C CA . GLU B 1 132 ? -0.93 -5.117 16.109 1 94.5 132 GLU B CA 1
ATOM 2095 C C . GLU B 1 132 ? 0.198 -5.109 17.125 1 94.5 132 GLU B C 1
ATOM 2097 O O . GLU B 1 132 ? 0.124 -4.398 18.141 1 94.5 132 GLU B O 1
ATOM 2102 N N . GLY B 1 133 ? 1.18 -5.895 16.891 1 93.88 133 GLY B N 1
ATOM 2103 C CA . GLY B 1 133 ? 2.326 -5.957 17.781 1 93.88 133 GLY B CA 1
ATOM 2104 C C . GLY B 1 133 ? 3.115 -4.664 17.828 1 93.88 133 GLY B C 1
ATOM 2105 O O . GLY B 1 133 ? 3.914 -4.453 18.75 1 93.88 133 GLY B O 1
ATOM 2106 N N . TYR B 1 134 ? 2.93 -3.861 16.875 1 92.56 134 TYR B N 1
ATOM 2107 C CA . TYR B 1 134 ? 3.607 -2.57 16.812 1 92.56 134 TYR B CA 1
ATOM 2108 C C . TYR B 1 134 ? 2.684 -1.448 17.281 1 92.56 134 TYR B C 1
ATOM 2110 O O . TYR B 1 134 ? 2.994 -0.268 17.094 1 92.56 134 TYR B O 1
ATOM 2118 N N . GLY B 1 135 ? 1.503 -1.821 17.797 1 94.25 135 GLY B N 1
ATOM 2119 C CA . GLY B 1 135 ? 0.551 -0.825 18.266 1 94.25 135 GLY B CA 1
ATOM 2120 C C . GLY B 1 135 ? -0.205 -0.15 17.141 1 94.25 135 GLY B C 1
ATOM 2121 O O . GLY B 1 135 ? -0.574 1.021 17.234 1 94.25 135 GLY B O 1
ATOM 2122 N N . CYS B 1 136 ? -0.377 -0.886 16.078 1 96.44 136 CYS B N 1
ATOM 2123 C CA . CYS B 1 136 ? -1.063 -0.327 14.922 1 96.44 136 CYS B CA 1
ATOM 2124 C C . CYS B 1 136 ? -2.268 -1.18 14.539 1 96.44 136 CYS B C 1
ATOM 2126 O O . CYS B 1 136 ? -2.438 -2.287 15.047 1 96.44 136 CYS B O 1
ATOM 2128 N N . VAL B 1 137 ? -3.117 -0.572 13.773 1 96.75 137 VAL B N 1
ATOM 2129 C CA . VAL B 1 137 ? -4.25 -1.274 13.18 1 96.75 137 VAL B CA 1
ATOM 2130 C C . VAL B 1 137 ? -4.348 -0.925 11.695 1 96.75 137 VAL B C 1
ATOM 2132 O O . VAL B 1 137 ? -4.066 0.208 11.297 1 96.75 137 VAL B O 1
ATOM 2135 N N . THR B 1 138 ? -4.621 -1.94 10.914 1 97.94 138 THR B N 1
ATOM 2136 C CA . THR B 1 138 ? -4.914 -1.677 9.508 1 97.94 138 THR B CA 1
ATOM 2137 C C . THR B 1 138 ? -6.418 -1.687 9.258 1 97.94 138 THR B C 1
ATOM 2139 O O . THR B 1 138 ? -7.117 -2.617 9.664 1 97.94 138 THR B O 1
ATOM 2142 N N . LEU B 1 139 ? -6.875 -0.62 8.641 1 97.56 139 LEU B N 1
ATOM 2143 C CA . LEU B 1 139 ? -8.273 -0.483 8.258 1 97.56 139 LEU B CA 1
ATOM 2144 C C . LEU B 1 139 ? -8.438 -0.573 6.75 1 97.56 139 LEU B C 1
ATOM 2146 O O . LEU B 1 139 ? -7.562 -0.143 5.996 1 97.56 139 LEU B O 1
ATOM 2150 N N . ALA B 1 140 ? -9.555 -1.144 6.359 1 96.62 140 ALA B N 1
ATOM 2151 C CA . ALA B 1 140 ? -9.828 -1.29 4.934 1 96.62 140 ALA B CA 1
ATOM 2152 C C . ALA B 1 140 ? -11.234 -0.794 4.594 1 96.62 140 ALA B C 1
ATOM 2154 O O . ALA B 1 140 ? -12.133 -0.832 5.438 1 96.62 140 ALA B O 1
ATOM 2155 N N . LYS B 1 141 ? -11.375 -0.252 3.48 1 93.94 141 LYS B N 1
ATOM 2156 C CA . LYS B 1 141 ? -12.633 0.111 2.834 1 93.94 141 LYS B CA 1
ATOM 2157 C C . LYS B 1 141 ? -12.766 -0.566 1.472 1 93.94 141 LYS B C 1
ATOM 2159 O O . LYS B 1 141 ? -11.938 -0.355 0.584 1 93.94 141 LYS B O 1
ATOM 2164 N N . PHE B 1 142 ? -13.781 -1.423 1.328 1 88.62 142 PHE B N 1
ATOM 2165 C CA . PHE B 1 142 ? -14.008 -2.154 0.088 1 88.62 142 PHE B CA 1
ATOM 2166 C C . PHE B 1 142 ? -15.18 -1.559 -0.683 1 88.62 142 PHE B C 1
ATOM 2168 O O . PHE B 1 142 ? -16.188 -1.181 -0.09 1 88.62 142 PHE B O 1
ATOM 2175 N N . THR B 1 143 ? -14.938 -1.249 -1.879 1 78.69 143 THR B N 1
ATOM 2176 C CA . THR B 1 143 ? -16.016 -0.858 -2.771 1 78.69 143 THR B CA 1
ATOM 2177 C C . THR B 1 143 ? -16.406 -2.012 -3.691 1 78.69 143 THR B C 1
ATOM 2179 O O . THR B 1 143 ? -15.555 -2.58 -4.375 1 78.69 143 THR B O 1
ATOM 2182 N N . PHE B 1 144 ? -17.578 -2.631 -3.459 1 62.53 144 PHE B N 1
ATOM 2183 C CA . PHE B 1 144 ? -18.047 -3.771 -4.23 1 62.53 144 PHE B CA 1
ATOM 2184 C C . PHE B 1 144 ? -18.969 -3.316 -5.363 1 62.53 144 PHE B C 1
ATOM 2186 O O . PHE B 1 144 ? -19.688 -2.324 -5.227 1 62.53 144 PHE B O 1
ATOM 2193 N N . ASP B 1 145 ? -18.469 -3.594 -6.691 1 54.81 145 ASP B N 1
ATOM 2194 C CA . ASP B 1 145 ? -19.469 -3.459 -7.746 1 54.81 145 ASP B CA 1
ATOM 2195 C C . ASP B 1 145 ? -20.656 -4.383 -7.5 1 54.81 145 ASP B C 1
ATOM 2197 O O . ASP B 1 145 ? -20.516 -5.445 -6.895 1 54.81 145 ASP B O 1
#

Foldseek 3Di:
DLFDKDKDKLDFDDLVLQLVQCVLVPVVLCNVCSVCRRVVQNQFPIKMWIATPVPRRTFWMWTWHDDLAAEIEGEDTGGRPVCPPSCPSLVRVVVVCVSSVNYNYYYYDDDPPPVCVVVVVSVVVVVDDDCVVVVDDDDDDDDGD/DLFDKDKDKLDFDDLVLQLVQCVQVPVVLCNVCSVCRRVVQNQFPIKMWIATPVPRRTFWMWTWHDDLAAEIEGEDTGGRPVCPPSCPSLVRVVVVCVSSVNYNYYYYDDDPPPVCVVVVVSVVVVVDDDCVVVVDDDDDDDDDD

Nearest PDB structures (foldseek):
  2atr-assembly1_A  TM=8.842E-01  e=3.231E-13  Streptococcus pneumoniae TIGR4
  3s6f-assembly1_A-2  TM=8.187E-01  e=1.711E-08  Deinococcus radiodurans
  6k5m-assembly1_A  TM=8.078E-01  e=4.444E-08  Oryza sativa Japonica Group
  2ozh-assembly1_A-2  TM=7.156E-01  e=5.311E-07  Xanthomonas campestris pv. campestris
  3fnc-assembly1_B  TM=6.937E-01  e=1.546E-05  Listeria innocua Clip11262

InterPro domains:
  IPR000182 GNAT domain [PF00583] (43-128)
  IPR000182 GNAT domain [PS51186] (1-145)
  IPR016181 Acyl-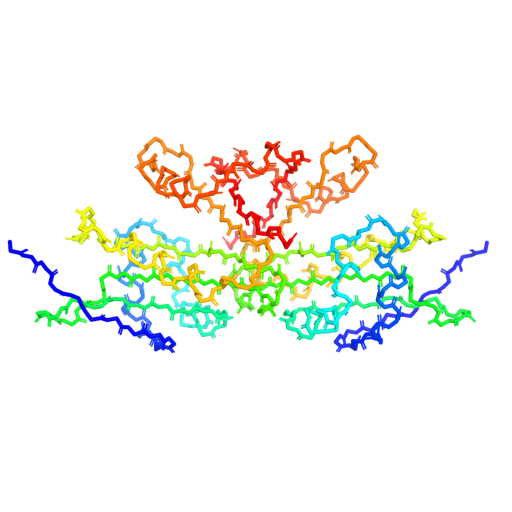CoA N-acyltransferase [SSF55729] (16-132)

Solvent-accessible surface area (backbone atoms only — not comparable to fu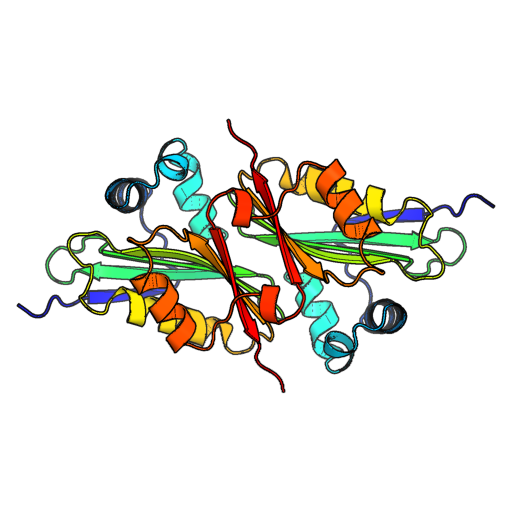ll-atom values): 15726 Å² total; per-residue (Å²): 130,88,84,50,70,46,76,47,71,71,67,75,66,54,53,66,60,48,40,52,41,39,51,61,69,65,42,50,85,54,51,77,43,50,84,47,52,44,53,28,55,68,37,30,72,39,37,38,36,32,23,32,61,91,77,59,44,75,38,31,41,29,34,27,24,30,26,86,44,52,36,36,32,51,69,47,76,50,52,27,68,94,52,54,94,67,54,53,65,58,51,45,48,50,53,53,50,62,75,49,58,79,27,37,35,37,35,36,66,45,63,62,51,75,91,36,44,67,58,53,50,53,42,40,73,73,60,30,40,55,36,58,80,75,47,29,46,50,30,33,32,75,53,80,132,131,86,83,51,70,46,76,47,70,73,68,76,67,54,52,67,59,46,40,52,40,39,50,60,69,64,42,48,84,55,51,76,42,50,83,48,53,45,52,30,53,68,36,27,73,40,39,38,36,31,23,31,62,91,78,60,45,74,39,31,41,28,34,26,24,32,26,87,44,53,38,36,32,51,70,46,75,51,53,26,68,94,52,54,94,67,56,53,66,58,51,45,49,50,52,53,48,61,74,50,59,81,27,36,34,38,35,34,67,45,62,61,51,76,91,37,46,66,60,53,50,53,42,40,74,73,59,31,40,55,36,59,81,73,47,28,45,49,30,34,30,75,52,81,133

Organism: NCBI:txid85336

Sequence (290 aa):
MNTAFTFSVGLVPSQQELVDLYTSVGWSAYTNHPEALVPMCTGSLYLAVAREDATGRLAGLVRAVGDGVSISYIQDLLINPDFQKSGLGSRLLDMALDAVGGVRQVYITTDTHPSNQHVIDLYRGRGFSPVEGYGCVTLAKFTFDMNTAFTFSVGLVPSQQELVDLYTSVGWSAYTNHPEALVPMCTGSLYLAVAREDATGRLAGLVRAVGDGVSISYIQDLLINPDFQKSGLGSRLLDMALDAVGGVRQVYITTDTHPSNQHVIDLYRGRGFSPVEGYGCVTLAKFTFD

pLDDT: mean 93.58, std 7.09, range [52.03, 98.56]

Radius of gyration: 19.78 Å; Cα contacts (8 Å, |Δi|>4): 551; chains: 2; bounding box: 38×68×44 Å